Protein AF-0000000075745726 (afdb_homodimer)

Radius of gyration: 48.64 Å; Cα contacts (8 Å, |Δi|>4): 484; chains: 2; bounding box: 73×167×209 Å

Nearest PDB structures (foldseek):
  4r40-assembly1_A  TM=6.835E-01  e=3.596E-04  Yersinia pestis CO92
  5tse-assembly3_C  TM=5.257E-01  e=6.285E-04  Acinetobacter baumannii
  4rh8-assembly3_C  TM=4.662E-01  e=6.688E-04  Escherichia coli K-12
  7nst-assembly1_E  TM=5.252E-01  e=2.313E-03  Escherichia coli K-12
  7q6m-assembly1_D  TM=5.575E-01  e=8.920E-01  Yersinia pseudotuberculosis

Sequence (326 aa):
MRFVLFSSILCLLLALPASLLAQSNATQAQQPPKPKNATRVAPREKPGFPIQVVHEDTDHLGIELAYNMRDAFNRSSLFNLTDGRSKKIKLIVKTREEFADRPYMSSVYTLIWTFSYGEDVLANYLETETGFVDSLSVDSLAKILVAKSHDVASEYAYLFEEDMRFVLFSSILCLLLALPASLLAQSNATQAQQPPKPKNATRVAPREKPGFPIQVVHEDTDHLGIELAYNMRDAFNRSSLFNLTDGRSKKIKLIVKTREEFADRPYMSSVYTLIWTFSYGEDVLANYLETETGFVDSLSVDSLAKILVAKSHDVASEYAYLFEED

Organism: Desulfohalobium retbaense (strain ATCC 49708 / DSM 5692 / JCM 16813 / HR100) (NCBI:txid485915)

pLDDT: mean 79.64, std 24.86, range [33.28, 98.88]

Solvent-accessible surface area (backbone atoms only — not comparable to full-atom values): 19500 Å² total; per-residue (Å²): 137,84,80,77,78,77,78,77,76,77,76,76,76,78,77,75,77,80,78,78,79,75,77,76,76,75,71,77,74,71,73,70,75,73,75,71,78,72,70,72,68,63,77,74,78,60,62,46,51,41,32,29,81,45,69,83,58,84,38,67,60,44,48,49,32,55,50,45,30,52,53,50,38,62,70,34,71,64,31,25,68,43,87,71,58,57,67,28,36,40,36,39,43,45,42,39,62,67,35,87,89,46,74,75,56,34,22,35,37,36,40,35,42,23,42,25,75,28,86,89,44,78,25,28,48,72,49,73,51,72,52,74,43,32,81,88,42,33,65,62,48,22,51,52,50,53,56,51,47,50,55,53,48,60,76,49,46,68,62,77,69,58,130,138,84,83,77,79,77,80,80,78,78,77,79,77,78,79,74,80,79,77,78,79,76,77,76,77,74,71,77,71,72,73,70,78,71,75,72,75,72,71,71,68,66,78,73,76,61,62,46,52,40,33,30,82,46,70,83,57,81,38,66,59,44,48,49,31,52,51,45,31,52,52,50,38,62,70,33,70,66,30,24,69,44,87,69,59,58,66,29,38,41,35,39,44,45,42,39,62,67,35,87,88,48,72,75,54,35,21,36,37,37,40,35,42,22,43,27,74,26,85,91,44,77,26,28,49,73,50,74,49,74,51,74,42,33,81,88,41,32,65,62,47,21,51,52,52,52,56,51,48,50,55,53,47,61,76,50,47,66,63,76,68,59,130

Structure (mmCIF, N/CA/C/O backbone):
data_AF-0000000075745726-model_v1
#
loop_
_entity.id
_entity.type
_entity.pdbx_description
1 polymer Lipoprotein
#
loop_
_atom_site.group_PDB
_atom_site.id
_atom_site.type_symbol
_atom_site.label_atom_id
_atom_site.label_alt_id
_atom_site.label_comp_id
_atom_site.label_asym_id
_atom_site.label_entity_id
_atom_site.label_seq_id
_atom_site.pdbx_PDB_ins_code
_atom_site.Cartn_x
_atom_s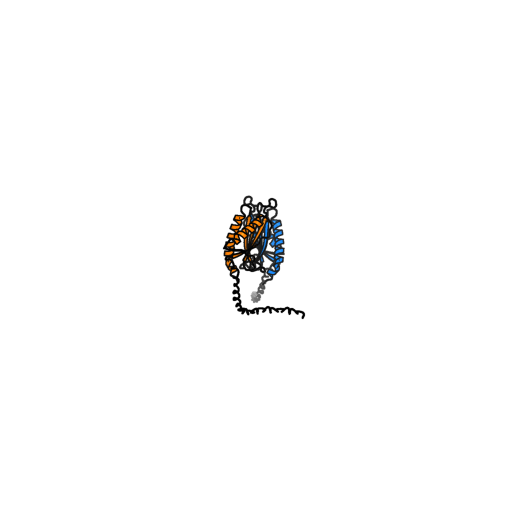ite.Cartn_y
_atom_site.Cartn_z
_atom_site.occupancy
_atom_site.B_iso_or_equiv
_atom_site.auth_seq_id
_atom_site.auth_comp_id
_atom_site.auth_asym_id
_atom_site.auth_atom_id
_atom_site.pdbx_PDB_model_num
ATOM 1 N N . MET A 1 1 ? -47.938 -99.125 -91.875 1 33.28 1 MET A N 1
ATOM 2 C CA . MET A 1 1 ? -47.969 -99 -90.438 1 33.28 1 MET A CA 1
ATOM 3 C C . MET A 1 1 ? -47.094 -97.875 -89.938 1 33.28 1 MET A C 1
ATOM 5 O O . MET A 1 1 ? -45.875 -98 -89.875 1 33.28 1 MET A O 1
ATOM 9 N N . ARG A 1 2 ? -47.375 -96.625 -90.5 1 42.12 2 ARG A N 1
ATOM 10 C CA . ARG A 1 2 ? -46.625 -95.375 -90.5 1 42.12 2 ARG A CA 1
ATOM 11 C C . ARG A 1 2 ? -46.5 -94.812 -89.062 1 42.12 2 ARG A C 1
ATOM 13 O O . ARG A 1 2 ? -47.5 -94.562 -88.375 1 42.12 2 ARG A O 1
ATOM 20 N N . PHE A 1 3 ? -45.375 -95.062 -88.375 1 43.09 3 PHE A N 1
ATOM 21 C CA . PHE A 1 3 ? -44.875 -94.812 -87.062 1 43.09 3 PHE A CA 1
ATOM 22 C C . PHE A 1 3 ? -44.812 -93.312 -86.75 1 43.09 3 PHE A C 1
ATOM 24 O O . PHE A 1 3 ? -44.062 -92.562 -87.312 1 43.09 3 PHE A O 1
ATOM 31 N N . VAL A 1 4 ? -45.969 -92.688 -86.375 1 41.47 4 VAL A N 1
ATOM 32 C CA . VAL A 1 4 ? -46.281 -91.312 -86.062 1 41.47 4 VAL A CA 1
ATOM 33 C C . VAL A 1 4 ? -45.438 -90.812 -84.875 1 41.47 4 VAL A C 1
ATOM 35 O O . VAL A 1 4 ? -45.469 -91.438 -83.812 1 41.47 4 VAL A O 1
ATOM 38 N N . LEU A 1 5 ? -44.25 -90.312 -85.188 1 38.41 5 LEU A N 1
ATOM 39 C CA . LEU A 1 5 ? -43.188 -89.75 -84.375 1 38.41 5 LEU A CA 1
ATOM 40 C C . LEU A 1 5 ? -43.719 -88.625 -83.5 1 38.41 5 LEU A C 1
ATOM 42 O O . LEU A 1 5 ? -44.188 -87.625 -84 1 38.41 5 LEU A O 1
ATOM 46 N N . PHE A 1 6 ? -44.469 -89 -82.375 1 41.12 6 PHE A N 1
ATOM 47 C CA . PHE A 1 6 ? -45.156 -88.125 -81.438 1 41.12 6 PHE A CA 1
ATOM 48 C C . PHE A 1 6 ? -44.188 -87.188 -80.75 1 41.12 6 PHE A C 1
ATOM 50 O O . PHE A 1 6 ? -43.25 -87.625 -80.062 1 41.12 6 PHE A O 1
ATOM 57 N N . SER A 1 7 ? -43.781 -86.125 -81.438 1 39.16 7 SER A N 1
ATOM 58 C CA . SER A 1 7 ? -42.844 -85.062 -81 1 39.16 7 SER A CA 1
ATOM 59 C C . SER A 1 7 ? -43.281 -84.438 -79.688 1 39.16 7 SER A C 1
ATOM 61 O O . SER A 1 7 ? -44.406 -83.875 -79.625 1 39.16 7 SER A O 1
ATOM 63 N N . SER A 1 8 ? -43.062 -85.062 -78.5 1 39.03 8 SER A N 1
ATOM 64 C CA . SER A 1 8 ? -43.406 -84.688 -77.125 1 39.03 8 SER A CA 1
ATOM 65 C C . SER A 1 8 ? -42.875 -83.312 -76.812 1 39.03 8 SER A C 1
ATOM 67 O O . SER A 1 8 ? -41.656 -83.062 -76.75 1 39.03 8 SER A O 1
ATOM 69 N N . ILE A 1 9 ? -43.5 -82.25 -77.25 1 39.31 9 ILE A N 1
ATOM 70 C CA . ILE A 1 9 ? -43.156 -80.875 -77.062 1 39.31 9 ILE A CA 1
ATOM 71 C C . ILE A 1 9 ? -43.188 -80.562 -75.562 1 39.31 9 ILE A C 1
ATOM 73 O O . ILE A 1 9 ? -44.219 -80.625 -74.938 1 39.31 9 ILE A O 1
ATOM 77 N N . LEU A 1 10 ? -42.156 -81 -74.812 1 36.72 10 LEU A N 1
ATOM 78 C CA . LEU A 1 10 ? -42 -80.812 -73.375 1 36.72 10 LEU A CA 1
ATOM 79 C C . LEU A 1 10 ? -42.031 -79.312 -72.938 1 36.72 10 LEU A C 1
ATOM 81 O O . LEU A 1 10 ? -41.188 -78.562 -73.375 1 36.72 10 LEU A O 1
ATOM 85 N N . CYS A 1 11 ? -43.219 -78.75 -72.875 1 35.41 11 CYS A N 1
ATOM 86 C CA . CYS A 1 11 ? -43.562 -77.375 -72.5 1 35.41 11 CYS A CA 1
ATOM 87 C C . CYS A 1 11 ? -42.969 -77 -71.188 1 35.41 11 CYS A C 1
ATOM 89 O O . CYS A 1 11 ? -43.344 -77.5 -70.125 1 35.41 11 CYS A O 1
ATOM 91 N N . LEU A 1 12 ? -41.594 -76.812 -71.125 1 34.84 12 LEU A N 1
ATOM 92 C CA . LEU A 1 12 ? -40.844 -76.375 -69.938 1 34.84 12 LEU A CA 1
ATOM 93 C C . LEU A 1 12 ? -41.406 -75.125 -69.312 1 34.84 12 LEU A C 1
ATOM 95 O O . LEU A 1 12 ? -41.375 -74.062 -69.938 1 34.84 12 LEU A O 1
ATOM 99 N N . LEU A 1 13 ? -42.531 -75.25 -68.625 1 33.56 13 LEU A N 1
ATOM 100 C CA . LEU A 1 13 ? -43.281 -74.25 -67.875 1 33.56 13 LEU A CA 1
ATOM 101 C C . LEU A 1 13 ? -42.375 -73.5 -66.938 1 33.56 13 LEU A C 1
ATOM 103 O O . LEU A 1 13 ? -41.812 -74.125 -66 1 33.56 13 LEU A O 1
ATOM 107 N N . LEU A 1 14 ? -41.625 -72.438 -67.375 1 36.88 14 LEU A N 1
ATOM 108 C CA . LEU A 1 14 ? -40.75 -71.5 -66.75 1 36.88 14 LEU A CA 1
ATOM 109 C C . LEU A 1 14 ? -41.438 -70.812 -65.562 1 36.88 14 LEU A C 1
ATOM 111 O O . LEU A 1 14 ? -42.406 -70.062 -65.75 1 36.88 14 LEU A O 1
ATOM 115 N N . ALA A 1 15 ? -41.656 -71.562 -64.438 1 36.06 15 ALA A N 1
ATOM 116 C CA . ALA A 1 15 ? -42.281 -71.125 -63.219 1 36.06 15 ALA A CA 1
ATOM 117 C C . ALA A 1 15 ? -41.656 -69.812 -62.75 1 36.06 15 ALA A C 1
ATOM 119 O O . ALA A 1 15 ? -40.438 -69.75 -62.562 1 36.06 15 ALA A O 1
ATOM 120 N N . LEU A 1 16 ? -42.219 -68.625 -63.094 1 39.22 16 LEU A N 1
ATOM 121 C CA . LEU A 1 16 ? -41.875 -67.25 -62.719 1 39.22 16 LEU A CA 1
ATOM 122 C C . LEU A 1 16 ? -41.875 -67.062 -61.219 1 39.22 16 LEU A C 1
ATOM 124 O O . LEU A 1 16 ? -42.875 -67.375 -60.562 1 39.22 16 LEU A O 1
ATOM 128 N N . PRO A 1 17 ? -40.688 -67.25 -60.531 1 41.06 17 PRO A N 1
ATOM 129 C CA . PRO A 1 17 ? -40.625 -67.125 -59.062 1 41.06 17 PRO A CA 1
ATOM 130 C C . PRO A 1 17 ? -41.281 -65.875 -58.562 1 41.06 17 PRO A C 1
ATOM 132 O O . PRO A 1 17 ? -41.219 -64.812 -59.219 1 41.06 17 PRO A O 1
ATOM 135 N N . ALA A 1 18 ? -42.406 -65.938 -57.875 1 38.34 18 ALA A N 1
ATOM 136 C CA . ALA A 1 18 ? -43.156 -64.938 -57.156 1 38.34 18 ALA A CA 1
ATOM 137 C C . ALA A 1 18 ? -42.25 -64.062 -56.25 1 38.34 18 ALA A C 1
ATOM 139 O O . ALA A 1 18 ? -41.469 -64.625 -55.469 1 38.34 18 ALA A O 1
ATOM 140 N N . SER A 1 19 ? -41.812 -62.875 -56.719 1 41.44 19 SER A N 1
ATOM 141 C CA . SER A 1 19 ? -41.031 -61.844 -56.031 1 41.44 19 SER A CA 1
ATOM 142 C C . SER A 1 19 ? -41.656 -61.5 -54.688 1 41.44 19 SER A C 1
ATOM 144 O O . SER A 1 19 ? -42.812 -61.062 -54.625 1 41.44 19 SER A O 1
ATOM 146 N N . LEU A 1 20 ? -41.406 -62.281 -53.594 1 37.75 20 LEU A N 1
ATOM 147 C CA . LEU A 1 20 ? -41.812 -61.969 -52.25 1 37.75 20 LEU A CA 1
ATOM 148 C C . LEU A 1 20 ? -41.469 -60.531 -51.875 1 37.75 20 LEU A C 1
ATOM 150 O O . LEU A 1 20 ? -40.312 -60.125 -51.969 1 37.75 20 LEU A O 1
ATOM 154 N N . LEU A 1 21 ? -42.375 -59.562 -52.188 1 38.44 21 LEU A N 1
ATOM 155 C CA . LEU A 1 21 ? -42.344 -58.156 -51.719 1 38.44 21 LEU A CA 1
ATOM 156 C C . LEU A 1 21 ? -42.125 -58.094 -50.219 1 38.44 21 LEU A C 1
ATOM 158 O O . LEU A 1 21 ? -42.969 -58.562 -49.469 1 38.44 21 LEU A O 1
ATOM 162 N N . ALA A 1 22 ? -40.875 -58.344 -49.688 1 35.88 22 ALA A N 1
ATOM 163 C CA . ALA A 1 22 ? -40.5 -58.156 -48.312 1 35.88 22 ALA A CA 1
ATOM 164 C C . ALA A 1 22 ? -40.906 -56.75 -47.812 1 35.88 22 ALA A C 1
ATOM 166 O O . ALA A 1 22 ? -40.5 -55.75 -48.406 1 35.88 22 ALA A O 1
ATOM 167 N N . GLN A 1 23 ? -42.094 -56.594 -47.25 1 37.75 23 GLN A N 1
ATOM 168 C CA . GLN A 1 23 ? -42.5 -55.375 -46.562 1 37.75 23 GLN A CA 1
ATOM 169 C C . GLN A 1 23 ? -41.5 -55 -45.469 1 37.75 23 GLN A C 1
ATOM 171 O O 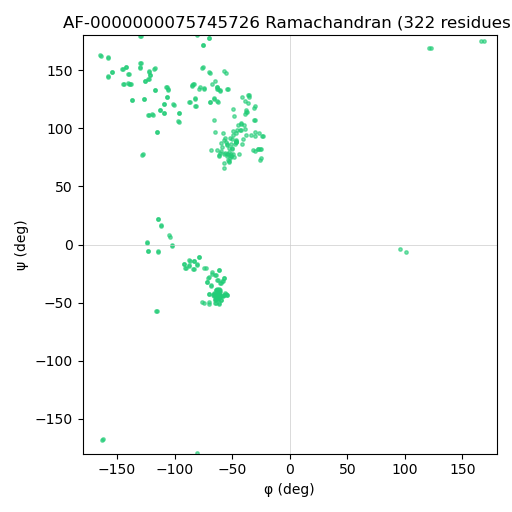. GLN A 1 23 ? -41.25 -55.75 -44.562 1 37.75 23 GLN A O 1
ATOM 176 N N . SER A 1 24 ? -40.406 -54.25 -45.781 1 38.28 24 SER A N 1
ATOM 177 C CA . SER A 1 24 ? -39.438 -53.688 -44.844 1 38.28 24 SER A CA 1
ATOM 178 C C . SER A 1 24 ? -40.156 -52.906 -43.719 1 38.28 24 SER A C 1
ATOM 180 O O . SER A 1 24 ? -40.844 -51.938 -44 1 38.28 24 SER A O 1
ATOM 182 N N . ASN A 1 25 ? -40.75 -53.656 -42.75 1 37.91 25 ASN A N 1
ATOM 183 C CA . ASN A 1 25 ? -41.188 -52.938 -41.562 1 37.91 25 ASN A CA 1
ATOM 184 C C . ASN A 1 25 ? -40.125 -52 -41.031 1 37.91 25 ASN A C 1
ATOM 186 O O . ASN A 1 25 ? -39.031 -52.438 -40.656 1 37.91 25 ASN A O 1
ATOM 190 N N . ALA A 1 26 ? -40.094 -50.719 -41.531 1 38.38 26 ALA A N 1
ATOM 191 C CA . ALA A 1 26 ? -39.25 -49.656 -41.031 1 38.38 26 ALA A CA 1
ATOM 192 C C . ALA A 1 26 ? -39.406 -49.531 -39.5 1 38.38 26 ALA A C 1
ATOM 194 O O . ALA A 1 26 ? -40.5 -49.219 -39 1 38.38 26 ALA A O 1
ATOM 195 N N . THR A 1 27 ? -38.75 -50.438 -38.75 1 40.41 27 THR A N 1
ATOM 196 C CA . THR A 1 27 ? -38.688 -50.219 -37.312 1 40.41 27 THR A CA 1
ATOM 197 C C . THR A 1 27 ? -38.312 -48.75 -37 1 40.41 27 THR A C 1
ATOM 199 O O . THR A 1 27 ? -37.281 -48.281 -37.5 1 40.41 27 THR A O 1
ATOM 202 N N . GLN A 1 28 ? -39.312 -47.906 -36.688 1 37.81 28 GLN A N 1
ATOM 203 C CA . GLN A 1 28 ? -39.094 -46.531 -36.219 1 37.81 28 GLN A CA 1
ATOM 204 C C . GLN A 1 28 ? -37.938 -46.5 -35.219 1 37.81 28 GLN A C 1
ATOM 206 O O . GLN A 1 28 ? -37.969 -47.125 -34.156 1 37.81 28 GLN A O 1
ATOM 211 N N . ALA A 1 29 ? -36.688 -46.375 -35.719 1 39.69 29 ALA A N 1
ATOM 212 C CA . ALA A 1 29 ? -35.5 -46.156 -34.875 1 39.69 29 ALA A CA 1
ATOM 213 C C . ALA A 1 29 ? -35.844 -45.156 -33.75 1 39.69 29 ALA A C 1
ATOM 215 O O . ALA A 1 29 ? -36.281 -44.031 -34.031 1 39.69 29 ALA A O 1
ATOM 216 N N . GLN A 1 30 ? -36.312 -45.625 -32.562 1 40.47 30 GLN A N 1
ATOM 217 C CA . GLN A 1 30 ? -36.438 -44.75 -31.406 1 40.47 30 GLN A CA 1
ATOM 218 C C . GLN A 1 30 ? -35.219 -43.844 -31.281 1 40.47 30 GLN A C 1
ATOM 220 O O . GLN A 1 30 ? -34.094 -44.312 -31.344 1 40.47 30 GLN A O 1
ATOM 225 N N . GLN A 1 31 ? -35.375 -42.531 -31.656 1 44.56 31 GLN A N 1
ATOM 226 C CA . GLN A 1 31 ? -34.312 -41.531 -31.453 1 44.56 31 GLN A CA 1
ATOM 227 C C . GLN A 1 31 ? -33.625 -41.75 -30.109 1 44.56 31 GLN A C 1
ATOM 229 O O . GLN A 1 31 ? -34.281 -41.938 -29.078 1 44.56 31 GLN A O 1
ATOM 234 N N . PRO A 1 32 ? -32.375 -42.375 -30.109 1 44.62 32 PRO A N 1
ATOM 235 C CA . PRO A 1 32 ? -31.734 -42.469 -28.797 1 44.62 32 PRO A CA 1
ATOM 236 C C . PRO A 1 32 ? -31.984 -41.25 -27.922 1 44.62 32 PRO A C 1
ATOM 238 O O . PRO A 1 32 ? -32.188 -40.125 -28.453 1 44.62 32 PRO A O 1
ATOM 241 N N . PRO A 1 33 ? -32.562 -41.375 -26.719 1 45.66 33 PRO A N 1
ATOM 242 C CA . PRO A 1 33 ? -32.75 -40.188 -25.891 1 45.66 33 PRO A CA 1
ATOM 243 C C . PRO A 1 33 ? -31.578 -39.219 -25.953 1 45.66 33 PRO A C 1
ATOM 245 O O . PRO A 1 33 ? -30.438 -39.656 -26.188 1 45.66 33 PRO A O 1
ATOM 248 N N . LYS A 1 34 ? -31.812 -37.969 -26.328 1 44.41 34 LYS A N 1
ATOM 249 C CA . LYS A 1 34 ? -30.812 -36.906 -26.281 1 44.41 34 LYS A CA 1
ATOM 250 C C . LYS A 1 34 ? -29.922 -37.031 -25.047 1 44.41 34 LYS A C 1
ATOM 252 O O . LYS A 1 34 ? -30.422 -37.312 -23.953 1 44.41 34 LYS A O 1
ATOM 257 N N . PRO A 1 35 ? -28.641 -37.312 -25.219 1 42.34 35 PRO A N 1
ATOM 258 C CA . PRO A 1 35 ? -27.844 -37.344 -24 1 42.34 35 PRO A CA 1
ATOM 259 C C . PRO A 1 35 ? -28.266 -36.281 -22.984 1 42.34 35 PRO A C 1
ATOM 261 O O . PRO A 1 35 ? -28.609 -35.156 -23.391 1 42.34 35 PRO A O 1
ATOM 264 N N . LYS A 1 36 ? -28.781 -36.625 -21.859 1 40.69 36 LYS A N 1
ATOM 265 C CA . LYS A 1 36 ? -28.984 -35.688 -20.766 1 40.69 36 LYS A CA 1
ATOM 266 C C . LYS A 1 36 ? -27.906 -34.594 -20.781 1 40.69 36 LYS A C 1
ATOM 268 O O . LYS A 1 36 ? -26.75 -34.875 -21.078 1 40.69 36 LYS A O 1
ATOM 273 N N . ASN A 1 37 ? -28.297 -33.344 -20.969 1 41.44 37 ASN A N 1
ATOM 274 C CA . ASN A 1 37 ? -27.438 -32.188 -20.797 1 41.44 37 ASN A CA 1
ATOM 275 C C . ASN A 1 37 ? -26.391 -32.406 -19.703 1 41.44 37 ASN A C 1
ATOM 277 O O . ASN A 1 37 ? -26.75 -32.656 -18.547 1 41.44 37 ASN A O 1
ATOM 281 N N . ALA A 1 38 ? -25.266 -33.094 -20 1 39.81 38 ALA A N 1
ATOM 282 C CA . ALA A 1 38 ? -24.156 -33.031 -19.047 1 39.81 38 ALA A CA 1
ATOM 283 C C . ALA A 1 38 ? -24.203 -31.766 -18.203 1 39.81 38 ALA A C 1
ATOM 285 O O . ALA A 1 38 ? -24.156 -30.656 -18.734 1 39.81 38 ALA A O 1
ATOM 286 N N . THR A 1 39 ? -24.984 -31.672 -17.109 1 40.97 39 THR A N 1
ATOM 287 C CA . THR A 1 39 ? -24.859 -30.578 -16.156 1 40.97 39 THR A CA 1
ATOM 288 C C . THR A 1 39 ? -23.438 -30.031 -16.141 1 40.97 39 THR A C 1
ATOM 290 O O . THR A 1 39 ? -22.5 -30.766 -15.844 1 40.97 39 THR A O 1
ATOM 293 N N . ARG A 1 40 ? -23.094 -29.172 -17.047 1 41.44 40 ARG A N 1
ATOM 294 C CA . ARG A 1 40 ? -21.828 -28.469 -16.906 1 41.44 40 ARG A CA 1
ATOM 295 C C . ARG A 1 40 ? -21.406 -28.375 -15.438 1 41.44 40 ARG A C 1
ATOM 297 O O . ARG A 1 40 ? -22.078 -27.703 -14.648 1 41.44 40 ARG A O 1
ATOM 304 N N . VAL A 1 41 ? -20.969 -29.516 -14.828 1 41.56 41 VAL A N 1
ATOM 305 C CA . VAL A 1 41 ? -20.328 -29.328 -13.523 1 41.56 41 VAL A CA 1
ATOM 306 C C . VAL A 1 41 ? -19.719 -27.922 -13.445 1 41.56 41 VAL A C 1
ATOM 308 O O . VAL A 1 41 ? -18.938 -27.531 -14.32 1 41.56 41 VAL A O 1
ATOM 311 N N . ALA A 1 42 ? -20.391 -27 -12.906 1 44.44 42 ALA A N 1
ATOM 312 C CA . ALA A 1 42 ? -19.781 -25.703 -12.633 1 44.44 42 ALA A CA 1
ATOM 313 C C . ALA A 1 42 ? -18.297 -25.859 -12.336 1 44.44 42 ALA A C 1
ATOM 315 O O . ALA A 1 42 ? -17.875 -26.875 -11.766 1 44.44 42 ALA A O 1
ATOM 316 N N . PRO A 1 43 ? -17.438 -25.484 -13.203 1 44.38 43 PRO A N 1
ATOM 317 C CA . PRO A 1 43 ? -16.016 -25.609 -12.852 1 44.38 43 PRO A CA 1
ATOM 318 C C . PRO A 1 43 ? -15.781 -25.609 -11.344 1 44.38 43 PRO A C 1
ATOM 320 O O . PRO A 1 43 ? -16.328 -24.766 -10.625 1 44.38 43 PRO A O 1
ATOM 323 N N . ARG A 1 44 ? -15.719 -26.672 -10.672 1 46.47 44 ARG A N 1
ATOM 324 C CA . ARG A 1 44 ? -15.398 -26.812 -9.258 1 46.47 44 ARG A CA 1
ATOM 325 C C . ARG A 1 44 ? -14.445 -25.719 -8.797 1 46.47 44 ARG A C 1
ATOM 327 O O . ARG A 1 44 ? -13.383 -25.531 -9.391 1 46.47 44 ARG A O 1
ATOM 334 N N . GLU A 1 45 ? -14.945 -24.625 -8.266 1 58.31 45 GLU A N 1
ATOM 335 C CA . GLU A 1 45 ? -14.078 -23.609 -7.684 1 58.31 45 GLU A CA 1
ATOM 336 C C . GLU A 1 45 ? -12.961 -24.234 -6.855 1 58.31 45 GLU A C 1
ATOM 338 O O . GLU A 1 45 ? -13.211 -25.141 -6.055 1 58.31 45 GLU A O 1
ATOM 343 N N . LYS A 1 46 ? -11.75 -24.406 -7.32 1 67.25 46 LYS A N 1
ATOM 344 C CA . LYS A 1 46 ? -10.57 -24.906 -6.621 1 67.25 46 LYS A CA 1
ATOM 345 C C . LYS A 1 46 ? -10.547 -24.422 -5.172 1 67.25 46 LYS A C 1
ATOM 347 O O . LYS A 1 46 ? -10.859 -23.266 -4.895 1 67.25 46 LYS A O 1
ATOM 352 N N . PRO A 1 47 ? -10.367 -25.391 -4.363 1 83.25 47 PRO A N 1
ATOM 353 C CA . PRO A 1 47 ? -10.227 -25.016 -2.953 1 83.25 47 PRO A CA 1
ATOM 354 C C . PRO A 1 47 ? -9.109 -24 -2.723 1 83.25 47 PRO A C 1
ATOM 356 O O . PRO A 1 47 ? -8.234 -23.828 -3.578 1 83.25 47 PRO A O 1
ATOM 359 N N . GLY A 1 48 ? -9.273 -23.156 -1.772 1 94.62 48 GLY A N 1
ATOM 360 C CA . GLY A 1 48 ? -8.281 -22.172 -1.374 1 94.62 48 GLY A CA 1
ATOM 361 C C . GLY A 1 48 ? -8.797 -20.734 -1.439 1 94.62 48 GLY A C 1
ATOM 362 O O . GLY A 1 48 ? -9.867 -20.484 -2 1 94.62 48 GLY A O 1
ATOM 363 N N . PHE A 1 49 ? -8.039 -19.859 -0.897 1 97.56 49 PHE A N 1
ATOM 364 C CA . PHE A 1 49 ? -8.414 -18.453 -0.937 1 97.56 49 PHE A CA 1
ATOM 365 C C . PHE A 1 49 ? -8.312 -17.906 -2.355 1 97.56 49 PHE A C 1
ATOM 367 O O . PHE A 1 49 ? -7.277 -18.031 -3.008 1 97.56 49 PHE A O 1
ATOM 374 N N . PRO A 1 50 ? -9.406 -17.359 -2.914 1 97.69 50 PRO A N 1
ATOM 375 C CA . PRO A 1 50 ? -9.273 -16.688 -4.207 1 97.69 50 PRO A CA 1
ATOM 376 C C . PRO A 1 50 ? -8.312 -15.5 -4.16 1 97.69 50 PRO A C 1
ATOM 378 O O . PRO A 1 50 ? -8.398 -14.672 -3.246 1 97.69 50 PRO A O 1
ATOM 381 N N . ILE A 1 51 ? -7.391 -15.43 -5.164 1 98.44 51 ILE A N 1
ATOM 382 C CA . ILE A 1 51 ? -6.41 -14.352 -5.16 1 98.44 51 ILE A CA 1
ATOM 383 C C . ILE A 1 51 ? -6.117 -13.906 -6.59 1 98.44 51 ILE A C 1
ATOM 385 O O . ILE A 1 51 ? -6.094 -14.734 -7.508 1 98.44 51 ILE A O 1
ATOM 389 N N . GLN A 1 52 ? -6.012 -12.617 -6.785 1 98.19 52 GLN A N 1
ATOM 390 C CA . GLN A 1 52 ? -5.574 -11.992 -8.031 1 98.19 52 GLN A CA 1
ATOM 391 C C . GLN A 1 52 ? -4.281 -11.211 -7.828 1 98.19 52 GLN A C 1
ATOM 393 O O . GLN A 1 52 ? -4.133 -10.484 -6.84 1 98.19 52 GLN A O 1
ATOM 398 N N . VAL A 1 53 ? -3.328 -11.383 -8.688 1 98.69 53 VAL A N 1
ATOM 399 C CA . VAL A 1 53 ? -2.09 -10.617 -8.672 1 98.69 53 VAL A CA 1
ATOM 400 C C . VAL A 1 53 ? -2.146 -9.516 -9.727 1 98.69 53 VAL A C 1
ATOM 402 O O . VAL A 1 53 ? -2.354 -9.797 -10.914 1 98.69 53 VAL A O 1
ATOM 405 N N . VAL A 1 54 ? -2.035 -8.289 -9.32 1 97.94 54 VAL A N 1
ATOM 406 C CA . VAL A 1 54 ? -2.074 -7.148 -10.227 1 97.94 54 VAL A CA 1
ATOM 407 C C . VAL A 1 54 ? -0.706 -6.473 -10.258 1 97.94 54 VAL A C 1
ATOM 409 O O . VAL A 1 54 ? -0.221 -5.984 -9.234 1 97.94 54 VAL A O 1
ATOM 412 N N . HIS A 1 55 ? -0.046 -6.461 -11.344 1 98.19 55 HIS A N 1
ATOM 413 C CA . HIS A 1 55 ? 1.242 -5.816 -11.57 1 98.19 55 HIS A CA 1
ATOM 414 C C . HIS A 1 55 ? 1.267 -5.086 -12.906 1 98.19 55 HIS A C 1
ATOM 416 O O . HIS A 1 55 ? 1.031 -5.691 -13.953 1 98.19 55 HIS A O 1
ATOM 422 N N . GLU A 1 56 ? 1.591 -3.764 -12.875 1 96.12 56 GLU A N 1
ATOM 423 C CA . GLU A 1 56 ? 1.515 -2.979 -14.102 1 96.12 56 GLU A CA 1
ATOM 424 C C . GLU A 1 56 ? 2.857 -2.328 -14.422 1 96.12 56 GLU A C 1
ATOM 426 O O . GLU A 1 56 ? 3.025 -1.742 -15.492 1 96.12 56 GLU A O 1
ATOM 431 N N . ASP A 1 57 ? 3.857 -2.424 -13.555 1 95.94 57 ASP A N 1
ATOM 432 C CA . ASP A 1 57 ? 5.152 -1.782 -13.766 1 95.94 57 ASP A CA 1
ATOM 433 C C . ASP A 1 57 ? 5.98 -2.531 -14.805 1 95.94 57 ASP A C 1
ATOM 435 O O . ASP A 1 57 ? 5.594 -3.617 -15.25 1 95.94 57 ASP A O 1
ATOM 439 N N . THR A 1 58 ? 7.188 -1.886 -15.219 1 93.56 58 THR A N 1
ATOM 440 C CA . THR A 1 58 ? 7.82 -2.414 -16.422 1 93.56 58 THR A CA 1
ATOM 441 C C . THR A 1 58 ? 9.266 -2.818 -16.141 1 93.56 58 THR A C 1
ATOM 443 O O . THR A 1 58 ? 9.992 -3.215 -17.062 1 93.56 58 THR A O 1
ATOM 446 N N . ASP A 1 59 ? 9.734 -2.701 -14.945 1 93.94 59 ASP A N 1
ATOM 447 C CA . ASP A 1 59 ? 11.109 -3.117 -14.672 1 93.94 59 ASP A CA 1
ATOM 448 C C . ASP A 1 59 ? 11.25 -4.637 -14.742 1 93.94 59 ASP A C 1
ATOM 450 O O . ASP A 1 59 ? 10.328 -5.367 -14.359 1 93.94 59 ASP A O 1
ATOM 454 N N . HIS A 1 60 ? 12.352 -5.102 -15.133 1 94.56 60 HIS A N 1
ATOM 455 C CA . HIS A 1 60 ? 12.555 -6.504 -15.477 1 94.56 60 HIS A CA 1
ATOM 456 C C . HIS A 1 60 ? 12.383 -7.398 -14.25 1 94.56 60 HIS A C 1
ATOM 458 O O . HIS A 1 60 ? 11.68 -8.406 -14.305 1 94.56 60 HIS A O 1
ATOM 464 N N . LEU A 1 61 ? 12.992 -7.023 -13.172 1 96.44 61 LEU A N 1
ATOM 465 C CA . LEU A 1 61 ? 12.93 -7.863 -11.977 1 96.44 61 LEU A CA 1
ATOM 466 C C . LEU A 1 61 ? 11.516 -7.879 -11.398 1 96.44 61 LEU A C 1
ATOM 468 O O . LEU A 1 61 ? 11.078 -8.891 -10.852 1 96.44 61 LEU A O 1
ATOM 472 N N . GLY A 1 62 ? 10.859 -6.742 -11.5 1 97.31 62 GLY A N 1
ATOM 473 C CA . GLY A 1 62 ? 9.469 -6.691 -11.07 1 97.31 62 GLY A CA 1
ATOM 474 C C . GLY A 1 62 ? 8.562 -7.609 -11.875 1 97.31 62 GLY A C 1
ATOM 475 O O . GLY A 1 62 ? 7.719 -8.305 -11.312 1 97.31 62 GLY A O 1
ATOM 476 N N . ILE A 1 63 ? 8.766 -7.609 -13.156 1 97.62 63 ILE A N 1
ATOM 477 C CA . ILE A 1 63 ? 8.008 -8.492 -14.031 1 97.62 63 ILE A CA 1
ATOM 478 C C . ILE A 1 63 ? 8.273 -9.945 -13.664 1 97.62 63 ILE A C 1
ATOM 480 O O . ILE A 1 63 ? 7.348 -10.75 -13.555 1 97.62 63 ILE A O 1
ATOM 484 N N . GLU A 1 64 ? 9.508 -10.242 -13.484 1 97.94 64 GLU A N 1
ATOM 485 C CA . GLU A 1 64 ? 9.891 -11.602 -13.109 1 97.94 64 GLU A CA 1
ATOM 486 C C . GLU A 1 64 ? 9.289 -12 -11.766 1 97.94 64 GLU A C 1
ATOM 488 O O . GLU A 1 64 ? 8.797 -13.117 -11.602 1 97.94 64 GLU A O 1
ATOM 493 N N . LEU A 1 65 ? 9.336 -11.094 -10.797 1 98.44 65 LEU A N 1
ATOM 494 C CA . LEU A 1 65 ? 8.766 -11.359 -9.484 1 98.44 65 LEU A CA 1
ATOM 495 C C . LEU A 1 65 ? 7.273 -11.656 -9.594 1 98.44 65 LEU A C 1
ATOM 497 O O . LEU A 1 65 ? 6.793 -12.648 -9.039 1 98.44 65 LEU A O 1
ATOM 501 N N . ALA A 1 66 ? 6.535 -10.836 -10.32 1 98.56 66 ALA A N 1
ATOM 502 C CA . ALA A 1 66 ? 5.098 -11.031 -10.492 1 98.56 66 ALA A CA 1
ATOM 503 C C . ALA A 1 66 ? 4.805 -12.367 -11.172 1 98.56 66 ALA A C 1
ATOM 505 O O . ALA A 1 66 ? 3.881 -13.078 -10.773 1 98.56 66 ALA A O 1
ATOM 506 N N . TYR A 1 67 ? 5.586 -12.664 -12.156 1 98.44 67 TYR A N 1
ATOM 507 C CA . TYR A 1 67 ? 5.422 -13.922 -12.867 1 98.44 67 TYR A CA 1
ATOM 508 C C . TYR A 1 67 ? 5.633 -15.109 -11.938 1 98.44 67 TYR A C 1
ATOM 510 O O . TYR A 1 67 ? 4.816 -16.031 -11.898 1 98.44 67 TYR A O 1
ATOM 518 N N . ASN A 1 68 ? 6.734 -15.094 -11.227 1 98.62 68 ASN A N 1
ATOM 519 C CA . ASN A 1 68 ? 7.051 -16.172 -10.297 1 98.62 68 ASN A CA 1
ATOM 520 C C . ASN A 1 68 ? 5.988 -16.312 -9.211 1 98.62 68 ASN A C 1
ATOM 522 O O . ASN A 1 68 ? 5.668 -17.422 -8.789 1 98.62 68 ASN A O 1
ATOM 526 N N . MET A 1 69 ? 5.496 -15.211 -8.75 1 98.69 69 MET A N 1
ATOM 527 C CA . MET A 1 69 ? 4.43 -15.258 -7.754 1 98.69 69 MET A CA 1
ATOM 528 C C . MET A 1 69 ? 3.172 -15.898 -8.336 1 98.69 69 MET A C 1
ATOM 530 O O . MET A 1 69 ? 2.557 -16.75 -7.699 1 98.69 69 MET A O 1
ATOM 534 N N . ARG A 1 70 ? 2.777 -15.484 -9.523 1 98.5 70 ARG A N 1
ATOM 535 C CA . ARG A 1 70 ? 1.611 -16.094 -10.164 1 98.5 70 ARG A CA 1
ATOM 536 C C . ARG A 1 70 ? 1.788 -17.594 -10.305 1 98.5 70 ARG A C 1
ATOM 538 O O . ARG A 1 70 ? 0.868 -18.359 -10.023 1 98.5 70 ARG A O 1
ATOM 545 N N . ASP A 1 71 ? 2.953 -17.984 -10.711 1 98.31 71 ASP A N 1
ATOM 546 C CA . ASP A 1 71 ? 3.252 -19.406 -10.859 1 98.31 71 ASP A CA 1
ATOM 547 C C . ASP A 1 71 ? 3.148 -20.125 -9.516 1 98.31 71 ASP A C 1
ATOM 549 O O . ASP A 1 71 ? 2.545 -21.188 -9.43 1 98.31 71 ASP A O 1
ATOM 553 N N . ALA A 1 72 ? 3.748 -19.531 -8.531 1 98 72 ALA A N 1
ATOM 554 C CA . ALA A 1 72 ? 3.721 -20.125 -7.195 1 98 72 ALA A CA 1
ATOM 555 C C . ALA A 1 72 ? 2.293 -20.219 -6.664 1 98 72 ALA A C 1
ATOM 557 O O . ALA A 1 72 ? 1.911 -21.234 -6.066 1 98 72 ALA A O 1
ATOM 558 N N . PHE A 1 73 ? 1.483 -19.172 -6.871 1 98.12 73 PHE A N 1
ATOM 559 C CA . PHE A 1 73 ? 0.081 -19.203 -6.473 1 98.12 73 PHE A CA 1
ATOM 560 C C . PHE A 1 73 ? -0.67 -20.312 -7.207 1 98.12 73 PHE A C 1
ATOM 562 O O . PHE A 1 73 ? -1.507 -21 -6.617 1 98.12 73 PHE A O 1
ATOM 569 N N . ASN A 1 74 ? -0.424 -20.406 -8.461 1 96.31 74 ASN A N 1
ATOM 570 C CA . ASN A 1 74 ? -1.106 -21.391 -9.289 1 96.31 74 ASN A CA 1
ATOM 571 C C . ASN A 1 74 ? -0.8 -22.812 -8.836 1 96.31 74 ASN A C 1
ATOM 573 O O . ASN A 1 74 ? -1.643 -23.719 -8.961 1 96.31 74 ASN A O 1
ATOM 577 N N . ARG A 1 75 ? 0.298 -23 -8.328 1 95.75 75 ARG A N 1
ATOM 578 C CA . ARG A 1 75 ? 0.727 -24.328 -7.898 1 95.75 75 ARG A CA 1
ATOM 579 C C . ARG A 1 75 ? 0.278 -24.609 -6.469 1 95.75 75 ARG A C 1
ATOM 581 O O . ARG A 1 75 ? 0.32 -25.75 -6.012 1 95.75 75 ARG A O 1
ATOM 588 N N . SER A 1 76 ? -0.044 -23.594 -5.746 1 94.81 76 SER A N 1
ATOM 589 C CA . SER A 1 76 ? -0.414 -23.734 -4.34 1 94.81 76 SER A CA 1
ATOM 590 C C . SER A 1 76 ? -1.847 -24.234 -4.188 1 94.81 76 SER A C 1
ATOM 592 O O . SER A 1 76 ? -2.752 -23.75 -4.875 1 94.81 76 SER A O 1
ATOM 594 N N . SER A 1 77 ? -2.111 -25.172 -3.336 1 94.88 77 SER A N 1
ATOM 595 C CA . SER A 1 77 ? -3.465 -25.625 -3.033 1 94.88 77 SER A CA 1
ATOM 596 C C . SER A 1 77 ? -4.172 -24.672 -2.082 1 94.88 77 SER A C 1
ATOM 598 O O . SER A 1 77 ? -5.383 -24.766 -1.879 1 94.88 77 SER A O 1
ATOM 600 N N . LEU A 1 78 ? -3.398 -23.781 -1.542 1 96.25 78 LEU A N 1
ATOM 601 C CA . LEU A 1 78 ? -3.938 -22.859 -0.553 1 96.25 78 LEU A CA 1
ATOM 602 C C . LEU A 1 78 ? -4.629 -21.672 -1.231 1 96.25 78 LEU A C 1
ATOM 604 O O . LEU A 1 78 ? -5.352 -20.922 -0.582 1 96.25 78 LEU A O 1
ATOM 608 N N . PHE A 1 79 ? -4.34 -21.578 -2.482 1 97.69 79 PHE A N 1
ATOM 609 C CA . PHE A 1 79 ? -4.902 -20.438 -3.207 1 97.69 79 PHE A CA 1
ATOM 610 C C . PHE A 1 79 ? -5.578 -20.891 -4.492 1 97.69 79 PHE A C 1
ATOM 612 O O . PHE A 1 79 ? -5.258 -21.953 -5.023 1 97.69 79 PHE A O 1
ATOM 619 N N . ASN A 1 80 ? -6.562 -20.094 -4.887 1 96.62 80 ASN A N 1
ATOM 620 C CA . ASN A 1 80 ? -7.18 -20.156 -6.207 1 96.62 80 ASN A CA 1
ATOM 621 C C . ASN A 1 80 ? -6.922 -18.875 -7.004 1 96.62 80 ASN A C 1
ATOM 623 O O . ASN A 1 80 ? -7.57 -17.844 -6.773 1 96.62 80 ASN A O 1
ATOM 627 N N . LEU A 1 81 ? -5.883 -18.922 -7.867 1 96.94 81 LEU A N 1
ATOM 628 C CA . LEU A 1 81 ? -5.566 -17.781 -8.711 1 96.94 81 LEU A CA 1
ATOM 629 C C . LEU A 1 81 ? -6.719 -17.469 -9.664 1 96.94 81 LEU A C 1
ATOM 631 O O . LEU A 1 81 ? -7.16 -18.344 -10.414 1 96.94 81 LEU A O 1
ATOM 635 N N . THR A 1 82 ? -7.219 -16.234 -9.594 1 95.56 82 THR A N 1
ATOM 636 C CA . THR A 1 82 ? -8.422 -15.938 -10.359 1 95.56 82 THR A CA 1
ATOM 637 C C . THR A 1 82 ? -8.398 -14.5 -10.883 1 95.56 82 THR A C 1
ATOM 639 O O . THR A 1 82 ? -7.727 -13.641 -10.312 1 95.56 82 THR A O 1
ATOM 642 N N . ASP A 1 83 ? -9.023 -14.305 -11.969 1 92.31 83 ASP A N 1
ATOM 643 C CA . ASP A 1 83 ? -9.289 -12.969 -12.484 1 92.31 83 ASP A CA 1
ATOM 644 C C . ASP A 1 83 ? -10.781 -12.641 -12.43 1 92.31 83 ASP A C 1
ATOM 646 O O . ASP A 1 83 ? -11.242 -11.719 -13.102 1 92.31 83 ASP A O 1
ATOM 650 N N . GLY A 1 84 ? -11.492 -13.453 -11.641 1 89.12 84 GLY A N 1
ATOM 651 C CA . GLY A 1 84 ? -12.938 -13.297 -11.555 1 89.12 84 GLY A CA 1
ATOM 652 C C . GLY A 1 84 ? -13.359 -12.039 -10.836 1 89.12 84 GLY A C 1
ATOM 653 O O . GLY A 1 84 ? -12.523 -11.266 -10.375 1 89.12 84 GLY A O 1
ATOM 654 N N . ARG A 1 85 ? -14.672 -11.828 -10.766 1 89.25 85 ARG A N 1
ATOM 655 C CA . ARG A 1 85 ? -15.227 -10.586 -10.227 1 89.25 85 ARG A CA 1
ATOM 656 C C . ARG A 1 85 ? -15.742 -10.797 -8.805 1 89.25 85 ARG A C 1
ATOM 658 O O . ARG A 1 85 ? -16.203 -9.852 -8.164 1 89.25 85 ARG A O 1
ATOM 665 N N . SER A 1 86 ? -15.625 -12.008 -8.32 1 90.44 86 SER A N 1
ATOM 666 C CA . SER A 1 86 ? -16.125 -12.32 -6.988 1 90.44 86 SER A CA 1
ATOM 667 C C . SER A 1 86 ? -15.156 -11.883 -5.902 1 90.44 86 SER A C 1
ATOM 669 O O . SER A 1 86 ? -14.141 -11.25 -6.195 1 90.44 86 SER A O 1
ATOM 671 N N . LYS A 1 87 ? -15.555 -12.141 -4.629 1 96.31 87 LYS A N 1
ATOM 672 C CA . LYS A 1 87 ? -14.711 -11.828 -3.48 1 96.31 87 LYS A CA 1
ATOM 673 C C . LYS A 1 87 ? -13.328 -12.453 -3.627 1 96.31 87 LYS A C 1
ATOM 675 O O . LYS A 1 87 ? -13.211 -13.633 -3.969 1 96.31 87 LYS A O 1
ATOM 680 N N . LYS A 1 88 ? -12.367 -11.656 -3.363 1 97.75 88 LYS A N 1
ATOM 681 C CA . LYS A 1 88 ? -11 -12.156 -3.486 1 97.75 88 LYS A CA 1
ATOM 682 C C . LYS A 1 88 ? -10.016 -11.242 -2.768 1 97.75 88 LYS A C 1
ATOM 684 O O . LYS A 1 88 ? -10.336 -10.086 -2.467 1 97.75 88 LYS A O 1
ATOM 689 N N . ILE A 1 89 ? -8.875 -11.758 -2.52 1 98.44 89 ILE A N 1
ATOM 690 C CA . ILE A 1 89 ? -7.715 -10.93 -2.211 1 98.44 89 ILE A CA 1
ATOM 691 C C . ILE A 1 89 ? -7.094 -10.406 -3.504 1 98.44 89 ILE A C 1
ATOM 693 O O . ILE A 1 89 ? -6.777 -11.188 -4.406 1 98.44 89 ILE A O 1
ATOM 697 N N . LYS A 1 90 ? -7.066 -9.148 -3.645 1 98.38 90 LYS A N 1
ATOM 698 C CA . LYS A 1 90 ? -6.316 -8.516 -4.727 1 98.38 90 LYS A CA 1
ATOM 699 C C . LYS A 1 90 ? -4.938 -8.07 -4.25 1 98.38 90 LYS A C 1
ATOM 701 O O . LYS A 1 90 ? -4.828 -7.191 -3.393 1 98.38 90 LYS A O 1
ATOM 706 N N . LEU A 1 91 ? -3.914 -8.688 -4.75 1 98.81 91 LEU A N 1
ATOM 707 C CA . LEU A 1 91 ? -2.529 -8.375 -4.422 1 98.81 91 LEU A CA 1
ATOM 708 C C . LEU A 1 91 ? -1.921 -7.441 -5.465 1 98.81 91 LEU A C 1
ATOM 710 O O . LEU A 1 91 ? -1.624 -7.867 -6.586 1 98.81 91 LEU A O 1
ATOM 714 N N . ILE A 1 92 ? -1.771 -6.211 -5.082 1 98.44 92 ILE A N 1
ATOM 715 C CA . ILE A 1 92 ? -1.15 -5.219 -5.953 1 98.44 92 ILE A CA 1
ATOM 716 C C . ILE A 1 92 ? 0.366 -5.246 -5.77 1 98.44 92 ILE A C 1
ATOM 718 O O . ILE A 1 92 ? 0.865 -5.105 -4.648 1 98.44 92 ILE A O 1
ATOM 722 N N . VAL A 1 93 ? 1.088 -5.477 -6.832 1 98.56 93 VAL A N 1
ATOM 723 C CA . VAL A 1 93 ? 2.547 -5.512 -6.832 1 98.56 93 VAL A CA 1
ATOM 724 C C . VAL A 1 93 ? 3.096 -4.285 -7.555 1 98.56 93 VAL A C 1
ATOM 726 O O . VAL A 1 93 ? 2.883 -4.117 -8.758 1 98.56 93 VAL A O 1
ATOM 729 N N . LYS A 1 94 ? 3.734 -3.461 -6.797 1 97.81 94 LYS A N 1
ATOM 730 C CA . LYS A 1 94 ? 4.43 -2.305 -7.355 1 97.81 94 LYS A CA 1
ATOM 731 C C . LYS A 1 94 ? 5.941 -2.506 -7.328 1 97.81 94 LYS A C 1
ATOM 733 O O . LYS A 1 94 ? 6.492 -2.963 -6.324 1 97.81 94 LYS A O 1
ATOM 738 N N . THR A 1 95 ? 6.637 -2.156 -8.453 1 96.62 95 THR A N 1
ATOM 739 C CA . THR A 1 95 ? 8.086 -2.354 -8.508 1 96.62 95 THR A CA 1
ATOM 740 C C . THR A 1 95 ? 8.758 -1.203 -9.25 1 96.62 95 THR A C 1
ATOM 742 O O . THR A 1 95 ? 8.117 -0.517 -10.055 1 96.62 95 THR A O 1
ATOM 745 N N . ARG A 1 96 ? 9.945 -0.982 -8.922 1 92.88 96 ARG A N 1
ATOM 746 C CA . ARG A 1 96 ? 10.789 0.002 -9.594 1 92.88 96 ARG A CA 1
ATOM 747 C C . ARG A 1 96 ? 12.266 -0.352 -9.453 1 92.88 96 ARG A C 1
ATOM 749 O O . ARG A 1 96 ? 12.68 -0.894 -8.43 1 92.88 96 ARG A O 1
ATOM 756 N N . GLU A 1 97 ? 12.93 0.034 -10.461 1 93.06 97 GLU A N 1
ATOM 757 C CA . GLU A 1 97 ? 14.367 -0.182 -10.383 1 93.06 97 GLU A CA 1
ATOM 758 C C . GLU A 1 97 ? 14.984 0.623 -9.242 1 93.06 97 GLU A C 1
ATOM 760 O O . GLU A 1 97 ? 14.633 1.786 -9.031 1 93.06 97 GLU A O 1
ATOM 765 N N . GLU A 1 98 ? 15.836 0.024 -8.492 1 86.5 98 GLU A N 1
ATOM 766 C CA . GLU A 1 98 ? 16.516 0.694 -7.387 1 86.5 98 GLU A CA 1
ATOM 767 C C . GLU A 1 98 ? 17.516 1.726 -7.898 1 86.5 98 GLU A C 1
ATOM 769 O O . GLU A 1 98 ? 17.656 2.799 -7.312 1 86.5 98 GLU A O 1
ATOM 774 N N . PHE A 1 99 ? 18.219 1.267 -8.938 1 80.06 99 PHE A N 1
ATOM 775 C CA . PHE A 1 99 ? 19.266 2.098 -9.516 1 80.06 99 PHE A CA 1
ATOM 776 C C . PHE A 1 99 ? 18.969 2.406 -10.977 1 80.06 99 PHE A C 1
ATOM 778 O O . PHE A 1 99 ? 19.047 1.522 -11.828 1 80.06 99 PHE A O 1
ATOM 785 N N . ALA A 1 100 ? 18.703 3.633 -11.195 1 73.81 100 ALA A N 1
ATOM 786 C CA . ALA A 1 100 ? 18.344 4.008 -12.562 1 73.81 100 ALA A CA 1
ATOM 787 C C . ALA A 1 100 ? 19.531 3.785 -13.508 1 73.81 100 ALA A C 1
ATOM 789 O O . ALA A 1 100 ? 19.328 3.494 -14.688 1 73.81 100 ALA A O 1
ATOM 790 N N . ASP A 1 101 ? 20.719 3.846 -12.953 1 77.81 101 ASP A N 1
ATOM 791 C CA . ASP A 1 101 ? 21.922 3.758 -13.781 1 77.81 101 ASP A CA 1
ATOM 792 C C . ASP A 1 101 ? 22.391 2.311 -13.906 1 77.81 101 ASP A C 1
ATOM 794 O O . ASP A 1 101 ? 23.25 2.006 -14.734 1 77.81 101 ASP A O 1
ATOM 798 N N . ARG A 1 102 ? 21.969 1.419 -13.109 1 81.06 102 ARG A N 1
ATOM 799 C CA . ARG A 1 102 ? 22.297 -0.002 -13.164 1 81.06 102 ARG A CA 1
ATOM 800 C C . ARG A 1 102 ? 21.031 -0.857 -13.156 1 81.06 102 ARG A C 1
ATOM 802 O O . ARG A 1 102 ? 20.766 -1.558 -12.18 1 81.06 102 ARG A O 1
ATOM 809 N N . PRO A 1 103 ? 20.516 -0.828 -14.375 1 71.31 103 PRO A N 1
ATOM 810 C CA . PRO A 1 103 ? 19.25 -1.575 -14.453 1 71.31 103 PRO A CA 1
ATOM 811 C C . PRO A 1 103 ? 19.453 -3.076 -14.258 1 71.31 103 PRO A C 1
ATOM 813 O O . PRO A 1 103 ? 20.547 -3.598 -14.492 1 71.31 103 PRO A O 1
ATOM 816 N N . TYR A 1 104 ? 18.688 -3.783 -13.562 1 76.12 104 TYR A N 1
ATOM 817 C CA . TYR A 1 104 ? 18.609 -5.234 -13.453 1 76.12 104 TYR A CA 1
ATOM 818 C C . TYR A 1 104 ? 19.312 -5.723 -12.188 1 76.12 104 TYR A C 1
ATOM 820 O O . TYR A 1 104 ? 19.297 -6.918 -11.891 1 76.12 104 TYR A O 1
ATOM 828 N N . MET A 1 105 ? 19.922 -4.762 -11.578 1 86.19 105 MET A N 1
ATOM 829 C CA . MET A 1 105 ? 20.641 -5.176 -10.383 1 86.19 105 MET A CA 1
ATOM 830 C C . MET A 1 105 ? 19.688 -5.461 -9.227 1 86.19 105 MET A C 1
ATOM 832 O O . MET A 1 105 ? 19.812 -6.48 -8.555 1 86.19 105 MET A O 1
ATOM 836 N N . SER A 1 106 ? 18.875 -4.535 -9.047 1 92.31 106 SER A N 1
ATOM 837 C CA . SER A 1 106 ? 17.938 -4.676 -7.945 1 92.31 106 SER A CA 1
ATOM 838 C C . SER A 1 106 ? 16.703 -3.799 -8.156 1 92.31 106 SER A C 1
ATOM 840 O O . SER A 1 106 ? 16.766 -2.787 -8.852 1 92.31 106 SER A O 1
ATOM 842 N N . SER A 1 107 ? 15.602 -4.289 -7.758 1 94.69 107 SER A N 1
ATOM 843 C CA . SER A 1 107 ? 14.367 -3.504 -7.762 1 94.69 107 SER A CA 1
ATOM 844 C C . SER A 1 107 ? 13.758 -3.426 -6.363 1 94.69 107 SER A C 1
ATOM 846 O O . SER A 1 107 ? 14 -4.297 -5.527 1 94.69 107 SER A O 1
ATOM 848 N N . VAL A 1 108 ? 13.102 -2.334 -6.105 1 95.12 108 VAL A N 1
ATOM 849 C CA . VAL A 1 108 ? 12.234 -2.229 -4.938 1 95.12 108 VAL A CA 1
ATOM 850 C C . VAL A 1 108 ? 10.852 -2.789 -5.266 1 95.12 108 VAL A C 1
ATOM 852 O O . VAL A 1 108 ? 10.312 -2.545 -6.348 1 95.12 108 VAL A O 1
ATOM 855 N N . TYR A 1 109 ? 10.32 -3.551 -4.324 1 96.81 109 TYR A N 1
ATOM 856 C CA . TYR A 1 109 ? 8.945 -3.99 -4.492 1 96.81 109 TYR A CA 1
ATOM 857 C C . TYR A 1 109 ? 8.078 -3.533 -3.322 1 96.81 109 TYR A C 1
ATOM 859 O O . TYR A 1 109 ? 8.562 -3.412 -2.195 1 96.81 109 TYR A O 1
ATOM 867 N N . THR A 1 110 ? 6.879 -3.242 -3.602 1 97.44 110 THR A N 1
ATOM 868 C CA . THR A 1 110 ? 5.824 -3.045 -2.615 1 97.44 110 THR A CA 1
ATOM 869 C C . THR A 1 110 ? 4.621 -3.936 -2.924 1 97.44 110 THR A C 1
ATOM 871 O O . THR A 1 110 ? 4.098 -3.912 -4.039 1 97.44 110 THR A O 1
ATOM 874 N N . LEU A 1 111 ? 4.234 -4.711 -1.941 1 98.5 111 LEU A N 1
ATOM 875 C CA . LEU A 1 111 ? 3.014 -5.508 -2.033 1 98.5 111 LEU A CA 1
ATOM 876 C C . LEU A 1 111 ? 1.904 -4.902 -1.181 1 98.5 111 LEU A C 1
ATOM 878 O O . LEU A 1 111 ? 2.131 -4.539 -0.024 1 98.5 111 LEU A O 1
ATOM 882 N N . ILE A 1 112 ? 0.79 -4.82 -1.768 1 98.75 112 ILE A N 1
ATOM 883 C CA . ILE A 1 112 ? -0.393 -4.359 -1.05 1 98.75 112 ILE A CA 1
ATOM 884 C C . ILE A 1 112 ? -1.492 -5.414 -1.133 1 98.75 112 ILE A C 1
ATOM 886 O O . ILE A 1 112 ? -2.023 -5.688 -2.213 1 98.75 112 ILE A O 1
ATOM 890 N N . TRP A 1 113 ? -1.787 -6.023 0.004 1 98.88 113 TRP A N 1
ATOM 891 C CA . TRP A 1 113 ? -2.932 -6.926 0.085 1 98.88 113 TRP A CA 1
ATOM 892 C C . TRP A 1 113 ? -4.227 -6.145 0.295 1 98.88 113 TRP A C 1
ATOM 894 O O . TRP A 1 113 ? -4.332 -5.352 1.232 1 98.88 113 TRP A O 1
ATOM 904 N N . THR A 1 114 ? -5.176 -6.375 -0.561 1 98.75 114 THR A N 1
ATOM 905 C CA . THR A 1 114 ? -6.492 -5.758 -0.443 1 98.75 114 THR A CA 1
ATOM 906 C C . THR A 1 114 ? -7.594 -6.809 -0.55 1 98.75 114 THR A C 1
ATOM 908 O O . THR A 1 114 ? -7.363 -7.906 -1.057 1 98.75 114 THR A O 1
ATOM 911 N N . PHE A 1 115 ? -8.727 -6.492 0.005 1 98.44 115 PHE A N 1
ATOM 912 C CA . PHE A 1 115 ? -9.898 -7.348 -0.156 1 98.44 115 PHE A CA 1
ATOM 913 C C . PHE A 1 115 ? -10.938 -6.691 -1.059 1 98.44 115 PHE A C 1
ATOM 915 O O . PHE A 1 115 ? -11.414 -5.594 -0.761 1 98.44 115 PHE A O 1
ATOM 922 N N . SER A 1 116 ? -11.203 -7.414 -2.09 1 97.81 116 SER A N 1
ATOM 923 C CA . SER A 1 116 ? -12.156 -6.922 -3.076 1 97.81 116 SER A CA 1
ATOM 924 C C . SER A 1 116 ? -13.477 -7.676 -2.99 1 97.81 116 SER A C 1
ATOM 926 O O . SER A 1 116 ? -13.5 -8.906 -3.074 1 97.81 116 SER A O 1
ATOM 928 N N . TYR A 1 117 ? -14.547 -6.934 -2.861 1 95.69 117 TYR A N 1
ATOM 929 C CA . TYR A 1 117 ? -15.875 -7.531 -2.871 1 95.69 117 TYR A CA 1
ATOM 930 C C . TYR A 1 117 ? -16.406 -7.664 -4.297 1 95.69 117 TYR A C 1
ATOM 932 O O . TYR A 1 117 ? -17.391 -8.367 -4.535 1 95.69 117 TYR A O 1
ATOM 940 N N . GLY A 1 118 ? -15.766 -6.98 -5.223 1 93.25 118 GLY A N 1
ATOM 941 C CA . GLY A 1 118 ? -16.141 -6.91 -6.625 1 93.25 118 GLY A CA 1
ATOM 942 C C . GLY A 1 118 ? -15.383 -5.836 -7.387 1 93.25 118 GLY A C 1
ATOM 943 O O . GLY A 1 118 ? -14.625 -5.066 -6.797 1 93.25 118 GLY A O 1
ATOM 944 N N . GLU A 1 119 ? -15.539 -5.711 -8.656 1 88.19 119 GLU A N 1
ATOM 945 C CA . GLU A 1 119 ? -14.742 -4.809 -9.484 1 88.19 119 GLU A CA 1
ATOM 946 C C . GLU A 1 119 ? -15.258 -3.375 -9.391 1 88.19 119 GLU A C 1
ATOM 948 O O . GLU A 1 119 ? -14.523 -2.426 -9.672 1 88.19 119 GLU A O 1
ATOM 953 N N . ASP A 1 120 ? -16.484 -3.197 -8.914 1 88 120 ASP A N 1
ATOM 954 C CA . ASP A 1 120 ? -17.078 -1.865 -8.93 1 88 120 ASP A CA 1
ATOM 955 C C . ASP A 1 120 ? -17.078 -1.252 -7.527 1 88 120 ASP A C 1
ATOM 957 O O . ASP A 1 120 ? -17.703 -0.221 -7.293 1 88 120 ASP A O 1
ATOM 961 N N . VAL A 1 121 ? -16.422 -1.933 -6.648 1 92.19 121 VAL A N 1
ATOM 962 C CA . VAL A 1 121 ? -16.359 -1.449 -5.273 1 92.19 121 VAL A CA 1
ATOM 963 C C . VAL A 1 121 ? -14.898 -1.274 -4.859 1 92.19 121 VAL A C 1
ATOM 965 O O . VAL A 1 121 ? -14.047 -2.094 -5.211 1 92.19 121 VAL A O 1
ATOM 968 N N . LEU A 1 122 ? -14.688 -0.238 -4.109 1 96.19 122 LEU A N 1
ATOM 969 C CA . LEU A 1 122 ? -13.336 -0.036 -3.598 1 96.19 122 LEU A CA 1
ATOM 970 C C . LEU A 1 122 ? -12.922 -1.189 -2.689 1 96.19 122 LEU A C 1
ATOM 972 O O . LEU A 1 122 ? -13.695 -1.614 -1.826 1 96.19 122 LEU A O 1
ATOM 976 N N . ALA A 1 123 ? -11.75 -1.647 -2.922 1 97.94 123 ALA A N 1
ATOM 977 C CA . ALA A 1 123 ? -11.227 -2.732 -2.096 1 97.94 123 ALA A CA 1
ATOM 978 C C . ALA A 1 123 ? -10.789 -2.217 -0.728 1 97.94 123 ALA A C 1
ATOM 980 O O . ALA A 1 123 ? -10.43 -1.046 -0.584 1 97.94 123 ALA A O 1
ATOM 981 N N . ASN A 1 124 ? -10.844 -3.062 0.25 1 98.44 124 ASN A N 1
ATOM 982 C CA . ASN A 1 124 ? -10.328 -2.742 1.576 1 98.44 124 ASN A CA 1
ATOM 983 C C . ASN A 1 124 ? -8.82 -2.98 1.664 1 98.44 124 ASN A C 1
ATOM 985 O O . ASN A 1 124 ? -8.32 -3.986 1.159 1 98.44 124 ASN A O 1
ATOM 989 N N . TYR A 1 125 ? -8.156 -2.074 2.297 1 98.75 125 TYR A N 1
ATOM 990 C CA . TYR A 1 125 ? -6.738 -2.244 2.602 1 98.75 125 TYR A CA 1
ATOM 991 C C . TYR A 1 125 ? -6.539 -3.238 3.738 1 98.75 125 TYR A C 1
ATOM 993 O O . TYR A 1 125 ? -7.195 -3.141 4.777 1 98.75 125 TYR A O 1
ATOM 1001 N N . LEU A 1 126 ? -5.574 -4.16 3.551 1 98.62 126 LEU A N 1
ATOM 1002 C CA . LEU A 1 126 ? -5.316 -5.145 4.598 1 98.62 126 LEU A CA 1
ATOM 1003 C C . LEU A 1 126 ? -3.914 -4.977 5.168 1 98.62 126 LEU A C 1
ATOM 1005 O O . LEU A 1 126 ? -3.754 -4.738 6.367 1 98.62 126 LEU A O 1
ATOM 1009 N N . GLU A 1 127 ? -2.916 -5.059 4.293 1 98 127 GLU A N 1
ATOM 1010 C CA . GLU A 1 127 ? -1.521 -5.043 4.723 1 98 127 GLU A CA 1
ATOM 1011 C C . GLU A 1 127 ? -0.599 -4.602 3.588 1 98 127 GLU A C 1
ATOM 1013 O O . GLU A 1 127 ? -0.996 -4.605 2.42 1 98 127 GLU A O 1
ATOM 1018 N N . THR A 1 128 ? 0.571 -4.184 3.943 1 97.94 128 THR A N 1
ATOM 1019 C CA . THR A 1 128 ? 1.578 -3.801 2.961 1 97.94 128 THR A CA 1
ATOM 1020 C C . THR A 1 128 ? 2.961 -4.293 3.383 1 97.94 128 THR A C 1
ATOM 1022 O O . THR A 1 128 ? 3.256 -4.379 4.574 1 97.94 128 THR A O 1
ATOM 1025 N N . GLU A 1 129 ? 3.748 -4.617 2.404 1 95.81 129 GLU A N 1
ATOM 1026 C CA . GLU A 1 129 ? 5.152 -4.961 2.598 1 95.81 129 GLU A CA 1
ATOM 1027 C C . GLU A 1 129 ? 6.027 -4.34 1.513 1 95.81 129 GLU A C 1
ATOM 1029 O O . GLU A 1 129 ? 5.648 -4.312 0.341 1 95.81 129 GLU A O 1
ATOM 1034 N N . THR A 1 130 ? 7.156 -3.832 1.919 1 95 130 THR A N 1
ATOM 1035 C CA . THR A 1 130 ? 8.125 -3.279 0.98 1 95 130 THR A CA 1
ATOM 1036 C C . THR A 1 130 ? 9.492 -3.932 1.17 1 95 130 THR A C 1
ATOM 1038 O O . THR A 1 130 ? 9.906 -4.207 2.299 1 95 130 THR A O 1
ATOM 1041 N N . GLY A 1 131 ? 10.164 -4.191 0.101 1 93.62 131 GLY A N 1
ATOM 1042 C CA . GLY A 1 131 ? 11.492 -4.785 0.164 1 93.62 131 GLY A CA 1
ATOM 1043 C C . GLY A 1 131 ? 12.273 -4.637 -1.127 1 93.62 131 GLY A C 1
ATOM 1044 O O . GLY A 1 131 ? 11.945 -3.795 -1.965 1 93.62 131 GLY A O 1
ATOM 1045 N N . PHE A 1 132 ? 13.352 -5.352 -1.198 1 94.19 132 PHE A N 1
ATOM 1046 C CA . PHE A 1 132 ? 14.219 -5.359 -2.373 1 94.19 132 PHE A CA 1
ATOM 1047 C C . PHE A 1 132 ? 14.266 -6.75 -2.994 1 94.19 132 PHE A C 1
ATOM 1049 O O . PHE A 1 132 ? 14.109 -7.754 -2.297 1 94.19 132 PHE A O 1
ATOM 1056 N N . VAL A 1 133 ? 14.492 -6.738 -4.277 1 95.81 133 VAL A N 1
ATOM 1057 C CA . VAL A 1 133 ? 14.617 -8.016 -4.973 1 95.81 133 VAL A CA 1
ATOM 1058 C C . VAL A 1 133 ? 15.734 -7.926 -6.016 1 95.81 133 VAL A C 1
ATOM 1060 O O . VAL A 1 133 ? 15.906 -6.891 -6.656 1 95.81 133 VAL A O 1
ATOM 1063 N N . ASP A 1 134 ? 16.484 -8.953 -6.102 1 95 134 ASP A N 1
ATOM 1064 C CA . ASP A 1 134 ? 17.516 -9.078 -7.137 1 95 134 ASP A CA 1
ATOM 1065 C C . ASP A 1 134 ? 17.406 -10.414 -7.855 1 95 134 ASP A C 1
ATOM 1067 O O . ASP A 1 134 ? 16.516 -11.227 -7.547 1 95 134 ASP A O 1
ATOM 1071 N N . SER A 1 135 ? 18.266 -10.633 -8.797 1 93.81 135 SER A N 1
ATOM 1072 C CA . SER A 1 135 ? 18.172 -11.797 -9.672 1 93.81 135 SER A CA 1
ATOM 1073 C C . SER A 1 135 ? 18.422 -13.086 -8.898 1 93.81 135 SER A C 1
ATOM 1075 O O . SER A 1 135 ? 17.922 -14.148 -9.273 1 93.81 135 SER A O 1
ATOM 1077 N N . LEU A 1 136 ? 19.141 -13 -7.828 1 94.81 136 LEU A N 1
ATOM 1078 C CA . LEU A 1 136 ? 19.516 -14.188 -7.066 1 94.81 136 LEU A CA 1
ATOM 1079 C C . LEU A 1 136 ? 18.406 -14.594 -6.109 1 94.81 136 LEU A C 1
ATOM 1081 O O . LEU A 1 136 ? 18.297 -15.758 -5.723 1 94.81 136 LEU A O 1
ATOM 1085 N N . SER A 1 137 ? 17.531 -13.633 -5.793 1 95.75 137 SER A N 1
ATOM 1086 C CA . SER A 1 137 ? 16.578 -13.891 -4.711 1 95.75 137 SER A CA 1
ATOM 1087 C C . SER A 1 137 ? 15.156 -13.945 -5.238 1 95.75 137 SER A C 1
ATOM 1089 O O . SER A 1 137 ? 14.234 -14.312 -4.504 1 95.75 137 SER A O 1
ATOM 1091 N N . VAL A 1 138 ? 14.922 -13.633 -6.52 1 97.69 138 VAL A N 1
ATOM 1092 C CA . VAL A 1 138 ? 13.578 -13.367 -7.035 1 97.69 138 VAL A CA 1
ATOM 1093 C C . VAL A 1 138 ? 12.719 -14.625 -6.91 1 97.69 138 VAL A C 1
ATOM 1095 O O . VAL A 1 138 ? 11.547 -14.547 -6.539 1 97.69 138 VAL A O 1
ATOM 1098 N N . ASP A 1 139 ? 13.227 -15.781 -7.152 1 97.12 139 ASP A N 1
ATOM 1099 C CA . ASP A 1 139 ? 12.461 -17.016 -7.074 1 97.12 139 ASP A CA 1
ATOM 1100 C C . ASP A 1 139 ? 12.102 -17.359 -5.625 1 97.12 139 ASP A C 1
ATOM 1102 O O . ASP A 1 139 ? 10.945 -17.641 -5.316 1 97.12 139 ASP A O 1
ATOM 1106 N N . SER A 1 140 ? 13.109 -17.344 -4.816 1 97.88 140 SER A N 1
ATOM 1107 C CA . SER A 1 140 ? 12.875 -17.641 -3.406 1 97.88 140 SER A CA 1
ATOM 1108 C C . SER A 1 140 ? 11.961 -16.594 -2.766 1 97.88 140 SER A C 1
ATOM 1110 O O . SER A 1 140 ? 11.109 -16.938 -1.944 1 97.88 140 SER A O 1
ATOM 1112 N N . LEU A 1 141 ? 12.141 -15.359 -3.141 1 98.25 141 LEU A N 1
ATOM 1113 C CA . LEU A 1 141 ? 11.297 -14.297 -2.604 1 98.25 141 LEU A CA 1
ATOM 1114 C C . LEU A 1 141 ? 9.836 -14.523 -2.984 1 98.25 141 LEU A C 1
ATOM 1116 O O . LEU A 1 141 ? 8.938 -14.352 -2.154 1 98.25 141 LEU A O 1
ATOM 1120 N N . ALA A 1 142 ? 9.562 -14.906 -4.23 1 98.56 142 ALA A N 1
ATOM 1121 C CA . ALA A 1 142 ? 8.195 -15.172 -4.668 1 98.56 142 ALA A CA 1
ATOM 1122 C C . ALA A 1 142 ? 7.52 -16.203 -3.766 1 98.56 142 ALA A C 1
ATOM 1124 O O . ALA A 1 142 ? 6.371 -16.016 -3.355 1 98.56 142 ALA A O 1
ATOM 1125 N N . LYS A 1 143 ? 8.242 -17.234 -3.447 1 97.94 143 LYS A N 1
ATOM 1126 C CA . LYS A 1 143 ? 7.695 -18.297 -2.596 1 97.94 143 LYS A CA 1
ATOM 1127 C C . LYS A 1 143 ? 7.422 -17.766 -1.187 1 97.94 143 LYS A C 1
ATOM 1129 O O . LYS A 1 143 ? 6.398 -18.109 -0.586 1 97.94 143 LYS A O 1
ATOM 1134 N N . ILE A 1 144 ? 8.312 -17 -0.649 1 98.25 144 ILE A N 1
ATOM 1135 C CA . ILE A 1 144 ? 8.156 -16.406 0.678 1 98.25 144 ILE A CA 1
ATOM 1136 C C . ILE A 1 144 ? 6.922 -15.516 0.705 1 98.25 144 ILE A C 1
ATOM 1138 O O . ILE A 1 144 ? 6.137 -15.555 1.657 1 98.25 144 ILE A O 1
ATOM 1142 N N . LEU A 1 145 ? 6.723 -14.766 -0.352 1 98.38 145 LEU A N 1
ATOM 1143 C CA . LEU A 1 145 ? 5.613 -13.812 -0.416 1 98.38 145 LEU A CA 1
ATOM 1144 C C . LEU A 1 145 ? 4.285 -14.547 -0.571 1 98.38 145 LEU A C 1
ATOM 1146 O O . LEU A 1 145 ? 3.258 -14.094 -0.058 1 98.38 145 LEU A O 1
ATOM 1150 N N . VAL A 1 146 ? 4.285 -15.672 -1.243 1 98.19 146 VAL A N 1
ATOM 1151 C CA . VAL A 1 146 ? 3.086 -16.5 -1.335 1 98.19 146 VAL A CA 1
ATOM 1152 C C . VAL A 1 146 ? 2.73 -17.047 0.044 1 98.19 146 VAL A C 1
ATOM 1154 O O . VAL A 1 146 ? 1.562 -17.031 0.44 1 98.19 146 VAL A O 1
ATOM 1157 N N . ALA A 1 147 ? 3.734 -17.516 0.773 1 98 147 ALA A N 1
ATOM 1158 C CA . ALA A 1 147 ? 3.502 -17.984 2.139 1 98 147 ALA A CA 1
ATOM 1159 C C . ALA A 1 147 ? 2.955 -16.859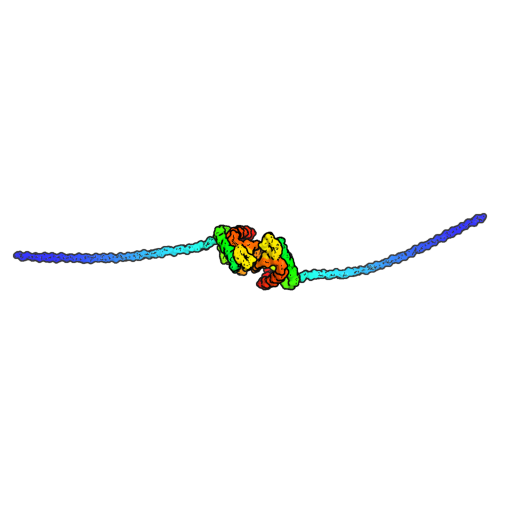 3.016 1 98 147 ALA A C 1
ATOM 1161 O O . ALA A 1 147 ? 2.008 -17.062 3.779 1 98 147 ALA A O 1
ATOM 1162 N N . LYS A 1 148 ? 3.504 -15.703 2.914 1 98.38 148 LYS A N 1
ATOM 1163 C CA . LYS A 1 148 ? 3.02 -14.539 3.662 1 98.38 148 LYS A CA 1
ATOM 1164 C C . LYS A 1 148 ? 1.577 -14.211 3.287 1 98.38 148 LYS A C 1
ATOM 1166 O O . LYS A 1 148 ? 0.786 -13.805 4.141 1 98.38 148 LYS A O 1
ATOM 1171 N N . SER A 1 149 ? 1.281 -14.328 2.014 1 98.69 149 SER A N 1
ATOM 1172 C CA . SER A 1 149 ? -0.075 -14.062 1.549 1 98.69 149 SER A CA 1
ATOM 1173 C C . SER A 1 149 ? -1.082 -14.992 2.213 1 98.69 149 SER A C 1
ATOM 1175 O O . SER A 1 149 ? -2.227 -14.609 2.461 1 98.69 149 SER A O 1
ATOM 1177 N N . HIS A 1 150 ? -0.651 -16.188 2.488 1 98.25 150 HIS A N 1
ATOM 1178 C CA . HIS A 1 150 ? -1.54 -17.109 3.191 1 98.25 150 HIS A CA 1
ATOM 1179 C C . HIS A 1 150 ? -1.814 -16.625 4.613 1 98.25 150 HIS A C 1
ATOM 1181 O O . HIS A 1 150 ? -2.943 -16.734 5.102 1 98.25 150 HIS A O 1
ATOM 1187 N N . ASP A 1 151 ? -0.786 -16.172 5.277 1 98.5 151 ASP A N 1
ATOM 1188 C CA . ASP A 1 151 ? -0.961 -15.625 6.621 1 98.5 151 ASP A CA 1
ATOM 1189 C C . ASP A 1 151 ? -1.948 -14.461 6.613 1 98.5 151 ASP A C 1
ATOM 1191 O O . ASP A 1 151 ? -2.842 -14.391 7.461 1 98.5 151 ASP A O 1
ATOM 1195 N N . VAL A 1 152 ? -1.793 -13.602 5.645 1 98.62 152 VAL A N 1
ATOM 1196 C CA . VAL A 1 152 ? -2.688 -12.453 5.531 1 98.62 152 VAL A CA 1
ATOM 1197 C C . VAL A 1 152 ? -4.109 -12.938 5.25 1 98.62 152 VAL A C 1
ATOM 1199 O O . VAL A 1 152 ? -5.062 -12.492 5.891 1 98.62 152 VAL A O 1
ATOM 1202 N N . ALA A 1 153 ? -4.293 -13.797 4.281 1 98.5 153 ALA A N 1
ATOM 1203 C CA . ALA A 1 153 ? -5.605 -14.32 3.93 1 98.5 153 ALA A CA 1
ATOM 1204 C C . ALA A 1 153 ? -6.277 -14.977 5.137 1 98.5 153 ALA A C 1
ATOM 1206 O O . ALA A 1 153 ? -7.477 -14.797 5.355 1 98.5 153 ALA A O 1
ATOM 1207 N N . SER A 1 154 ? -5.508 -15.711 5.879 1 98.19 154 SER A N 1
ATOM 1208 C CA . SER A 1 154 ? -6.039 -16.391 7.055 1 98.19 154 SER A CA 1
ATOM 1209 C C . SER A 1 154 ? -6.512 -15.398 8.109 1 98.19 154 SER A C 1
ATOM 1211 O O . SER A 1 154 ? -7.555 -15.602 8.734 1 98.19 154 SER A O 1
ATOM 1213 N N . GLU A 1 155 ? -5.723 -14.406 8.32 1 98.06 155 GLU A N 1
ATOM 1214 C CA . GLU A 1 155 ? -6.082 -13.375 9.289 1 98.06 155 GLU A CA 1
ATOM 1215 C C . GLU A 1 155 ? -7.41 -12.711 8.922 1 98.06 155 GLU A C 1
ATOM 1217 O O . GLU A 1 155 ? -8.188 -12.336 9.805 1 98.06 155 GLU A O 1
ATOM 1222 N N . TYR A 1 156 ? -7.703 -12.633 7.629 1 97.94 156 TYR A N 1
ATOM 1223 C CA . TYR A 1 156 ? -8.883 -11.906 7.184 1 97.94 156 TYR A CA 1
ATOM 1224 C C . TYR A 1 156 ? -9.898 -12.844 6.555 1 97.94 156 TYR A C 1
ATOM 1226 O O . TYR A 1 156 ? -10.719 -12.43 5.73 1 97.94 156 TYR A O 1
ATOM 1234 N N . ALA A 1 157 ? -9.859 -14.047 6.832 1 97.06 157 ALA A N 1
ATOM 1235 C CA . ALA A 1 157 ? -10.727 -15.07 6.254 1 97.06 157 ALA A CA 1
ATOM 1236 C C . ALA A 1 157 ? -12.203 -14.734 6.488 1 97.06 157 ALA A C 1
ATOM 1238 O O . ALA A 1 157 ? -13.062 -15.086 5.672 1 97.06 157 ALA A O 1
ATOM 1239 N N . TYR A 1 158 ? -12.477 -14.031 7.582 1 96.56 158 TYR A N 1
ATOM 1240 C CA . TYR A 1 158 ? -13.844 -13.68 7.945 1 96.56 158 TYR A CA 1
ATOM 1241 C C . TYR A 1 158 ? -14.492 -12.812 6.871 1 96.56 158 TYR A C 1
ATOM 1243 O O . TYR A 1 158 ? -15.719 -12.797 6.73 1 96.56 158 TYR A O 1
ATOM 1251 N N . LEU A 1 159 ? -13.758 -12.148 6.066 1 96.88 159 LEU A N 1
ATOM 1252 C CA . LEU A 1 159 ? -14.281 -11.266 5.027 1 96.88 159 LEU A CA 1
ATOM 1253 C C . LEU A 1 159 ? -14.938 -12.078 3.912 1 96.88 159 LEU A C 1
ATOM 1255 O O . LEU A 1 159 ? -15.828 -11.57 3.219 1 96.88 159 LEU A O 1
ATOM 1259 N N . PHE A 1 160 ? -14.516 -13.234 3.721 1 95.06 160 PHE A N 1
ATOM 1260 C CA . PHE A 1 160 ? -15.078 -14.086 2.678 1 95.06 160 PHE A CA 1
ATOM 1261 C C . PHE A 1 160 ? -16.453 -14.602 3.084 1 95.06 160 PHE A C 1
ATOM 1263 O O . PHE A 1 160 ? -17.219 -15.07 2.24 1 95.06 160 PHE A O 1
ATOM 1270 N N . GLU A 1 161 ? -16.672 -14.555 4.297 1 91.06 161 GLU A N 1
ATOM 1271 C CA . GLU A 1 161 ? -17.922 -15.094 4.828 1 91.06 161 GLU A CA 1
ATOM 1272 C C . GLU A 1 161 ? -19 -14.008 4.895 1 91.06 161 GLU A C 1
ATOM 1274 O O . GLU A 1 161 ? -20.172 -14.312 5.078 1 91.06 161 GLU A O 1
ATOM 1279 N N . GLU A 1 162 ? -18.484 -12.797 4.875 1 78.12 162 GLU A N 1
ATOM 1280 C CA . GLU A 1 162 ? -19.438 -11.695 4.938 1 78.12 162 GLU A CA 1
ATOM 1281 C C . GLU A 1 162 ? -20.312 -11.641 3.682 1 78.12 162 GLU A C 1
ATOM 1283 O O . GLU A 1 162 ? -19.828 -11.914 2.578 1 78.12 162 GLU A O 1
ATOM 1288 N N . ASP A 1 163 ? -21.688 -11.641 3.734 1 67.5 163 ASP A N 1
ATOM 1289 C CA . ASP A 1 163 ? -22.656 -11.648 2.65 1 67.5 163 ASP A CA 1
ATOM 1290 C C . ASP A 1 163 ? -22.797 -10.266 2.023 1 67.5 163 ASP A C 1
ATOM 1292 O O . ASP A 1 163 ? -22.688 -9.25 2.717 1 67.5 163 ASP A O 1
ATOM 1296 N N . MET B 1 1 ? -14.773 67.562 119.438 1 33.81 1 MET B N 1
ATOM 1297 C CA . MET B 1 1 ? -15.688 67.875 118.312 1 33.81 1 MET B CA 1
ATOM 1298 C C . MET B 1 1 ? -15.047 67.562 117 1 33.81 1 MET B C 1
ATOM 1300 O O . MET B 1 1 ? -14.203 68.375 116.5 1 33.81 1 MET B O 1
ATOM 1304 N N . ARG B 1 2 ? -14.672 66.188 116.75 1 42.5 2 ARG B N 1
ATOM 1305 C CA . ARG B 1 2 ? -13.844 65.562 115.688 1 42.5 2 ARG B CA 1
ATOM 1306 C C . ARG B 1 2 ? -14.508 65.688 114.312 1 42.5 2 ARG B C 1
ATOM 1308 O O . ARG B 1 2 ? -15.688 65.375 114.188 1 42.5 2 ARG B O 1
ATOM 1315 N N . PHE B 1 3 ? -13.961 66.562 113.438 1 42.94 3 PHE B N 1
ATOM 1316 C CA . PHE B 1 3 ? -14.219 67.062 112.062 1 42.94 3 PHE B CA 1
ATOM 1317 C C . PHE B 1 3 ? -14.258 65.938 111.062 1 42.94 3 PHE B C 1
ATOM 1319 O O . PHE B 1 3 ? -13.219 65.375 110.688 1 42.94 3 PHE B O 1
ATOM 1326 N N . VAL B 1 4 ? -15.289 65.062 111.062 1 42.94 4 VAL B N 1
ATOM 1327 C CA . VAL B 1 4 ? -15.43 63.844 110.25 1 42.94 4 VAL B CA 1
ATOM 1328 C C . VAL B 1 4 ? -15.602 64.25 108.812 1 42.94 4 VAL B C 1
ATOM 1330 O O . VAL B 1 4 ? -16.562 64.938 108.438 1 42.94 4 VAL B O 1
ATOM 1333 N N . LEU B 1 5 ? -14.477 64.562 108.125 1 39.56 5 LEU B N 1
ATOM 1334 C CA . LEU B 1 5 ? -14.367 65 106.75 1 39.56 5 LEU B CA 1
ATOM 1335 C C . LEU B 1 5 ? -14.984 64 105.812 1 39.56 5 LEU B C 1
ATOM 1337 O O . LEU B 1 5 ? -14.602 62.844 105.812 1 39.56 5 LEU B O 1
ATOM 1341 N N . PHE B 1 6 ? -16.312 64.125 105.5 1 42.66 6 PHE B N 1
ATOM 1342 C CA . PHE B 1 6 ? -17.219 63.344 104.688 1 42.66 6 PHE B CA 1
ATOM 1343 C C . PHE B 1 6 ? -16.75 63.312 103.25 1 42.66 6 PHE B C 1
ATOM 1345 O O . PHE B 1 6 ? -16.672 64.375 102.562 1 42.66 6 PHE B O 1
ATOM 1352 N N . SER B 1 7 ? -15.695 62.5 102.875 1 40.44 7 SER B N 1
ATOM 1353 C CA . SER B 1 7 ? -15.109 62.344 101.562 1 40.44 7 SER B CA 1
ATOM 1354 C C . SER B 1 7 ? -16.156 61.969 100.5 1 40.44 7 SER B C 1
ATOM 1356 O O . SER B 1 7 ? -16.859 60.969 100.688 1 40.44 7 SER B O 1
ATOM 1358 N N . SER B 1 8 ? -16.859 62.938 99.875 1 40.41 8 SER B N 1
ATOM 1359 C CA . SER B 1 8 ? -17.891 62.906 98.812 1 40.41 8 SER B CA 1
ATOM 1360 C C . SER B 1 8 ? -17.422 62.125 97.625 1 40.41 8 SER B C 1
ATOM 1362 O O . SER B 1 8 ? -16.453 62.5 96.938 1 40.41 8 SER B O 1
ATOM 1364 N N . ILE B 1 9 ? -17.453 60.781 97.625 1 41.47 9 ILE B N 1
ATOM 1365 C CA . ILE B 1 9 ? -17.031 59.875 96.562 1 41.47 9 ILE B CA 1
ATOM 1366 C C . ILE B 1 9 ? -17.891 60.094 95.375 1 41.47 9 ILE B C 1
ATOM 1368 O O . ILE B 1 9 ? -19.109 59.906 95.375 1 41.47 9 ILE B O 1
ATOM 1372 N N . LEU B 1 10 ? -17.625 61.156 94.5 1 37 10 LEU B N 1
ATOM 1373 C CA . LEU B 1 10 ? -18.312 61.562 93.312 1 37 10 LEU B CA 1
ATOM 1374 C C . LEU B 1 10 ? -18.328 60.406 92.25 1 37 10 LEU B C 1
ATOM 1376 O O . LEU B 1 10 ? -17.281 59.938 91.875 1 37 10 LEU B O 1
ATOM 1380 N N . CYS B 1 11 ? -19.266 59.5 92.375 1 36.94 11 CYS B N 1
ATOM 1381 C CA . CYS B 1 11 ? -19.562 58.344 91.562 1 36.94 11 CYS B CA 1
ATOM 1382 C C . CYS B 1 11 ? -19.812 58.75 90.125 1 36.94 11 CYS B C 1
ATOM 1384 O O . CYS B 1 11 ? -20.828 59.344 89.812 1 36.94 11 CYS B O 1
ATOM 1386 N N . LEU B 1 12 ? -18.766 59.281 89.375 1 35.09 12 LEU B N 1
ATOM 1387 C CA . LEU B 1 12 ? -18.891 59.719 88 1 35.09 12 LEU B CA 1
ATOM 1388 C C . LEU B 1 12 ? -19.438 58.594 87.125 1 35.09 12 LEU B C 1
ATOM 1390 O O . LEU B 1 12 ? -18.844 57.531 87 1 35.09 12 LEU B O 1
ATOM 1394 N N . LEU B 1 13 ? -20.781 58.469 87 1 35.28 13 LEU B N 1
ATOM 1395 C CA . LEU B 1 13 ? -21.656 57.625 86.188 1 35.28 13 LEU B CA 1
ATOM 1396 C C . LEU B 1 13 ? -21.266 57.688 84.688 1 35.28 13 LEU B C 1
ATOM 1398 O O . LEU B 1 13 ? -21.391 58.75 84.062 1 35.28 13 LEU B O 1
ATOM 1402 N N . LEU B 1 14 ? -20.172 57 84.25 1 37.19 14 LEU B N 1
ATOM 1403 C CA . LEU B 1 14 ? -19.672 56.875 82.875 1 37.19 14 LEU B CA 1
ATOM 1404 C C . LEU B 1 14 ? -20.766 56.406 81.938 1 37.19 14 LEU B C 1
ATOM 1406 O O . LEU B 1 14 ? -21.297 55.312 82.125 1 37.19 14 LEU B O 1
ATOM 1410 N N . ALA B 1 15 ? -21.609 57.312 81.438 1 37 15 ALA B N 1
ATOM 1411 C CA . ALA B 1 15 ? -22.688 57.156 80.438 1 37 15 ALA B CA 1
ATOM 1412 C C . ALA B 1 15 ? -22.203 56.375 79.25 1 37 15 ALA B C 1
ATOM 1414 O O . ALA B 1 15 ? -21.266 56.781 78.562 1 37 15 ALA B O 1
ATOM 1415 N N . LEU B 1 16 ? -22.266 55.031 79.188 1 40.06 16 LEU B N 1
ATOM 1416 C CA . LEU B 1 16 ? -21.922 54.094 78.062 1 40.06 16 LEU B CA 1
ATOM 1417 C C . LEU B 1 16 ? -22.734 54.406 76.812 1 40.06 16 LEU B C 1
ATOM 1419 O O . LEU B 1 16 ? -23.953 54.5 76.875 1 40.06 16 LEU B O 1
ATOM 1423 N N . PRO B 1 17 ? -22.156 55.219 75.812 1 42.5 17 PRO B N 1
ATOM 1424 C CA . PRO B 1 17 ? -22.875 55.562 74.625 1 42.5 17 PRO B CA 1
ATOM 1425 C C . PRO B 1 17 ? -23.5 54.375 73.938 1 42.5 17 PRO B C 1
ATOM 1427 O O . PRO B 1 17 ? -22.984 53.25 74.062 1 42.5 17 PRO B O 1
ATOM 1430 N N . ALA B 1 18 ? -24.812 54.281 73.812 1 39.12 18 ALA B N 1
ATOM 1431 C CA . ALA B 1 18 ? -25.688 53.375 73.062 1 39.12 18 ALA B CA 1
ATOM 1432 C C . ALA B 1 18 ? -25.234 53.188 71.625 1 39.12 18 ALA B C 1
ATOM 1434 O O . ALA B 1 18 ? -25.078 54.188 70.875 1 39.12 18 ALA B O 1
ATOM 1435 N N . SER B 1 19 ? -24.359 52.219 71.25 1 42.19 19 SER B N 1
ATOM 1436 C CA . SER B 1 19 ? -23.906 51.844 69.938 1 42.19 19 SER B CA 1
ATOM 1437 C C . SER B 1 19 ? -25.078 51.594 69 1 42.19 19 SER B C 1
ATOM 1439 O O . SER B 1 19 ? -25.984 50.812 69.312 1 42.19 19 SER B O 1
ATOM 1441 N N . LEU B 1 20 ? -25.531 52.625 68.25 1 39.22 20 LEU B N 1
ATOM 1442 C CA . LEU B 1 20 ? -26.516 52.531 67.188 1 39.22 20 LEU B CA 1
ATOM 1443 C C . LEU B 1 20 ? -26.203 51.375 66.25 1 39.22 20 LEU B C 1
ATOM 1445 O O . LEU B 1 20 ? -25.125 51.312 65.688 1 39.22 20 LEU B O 1
ATOM 1449 N N . LEU B 1 21 ? -26.719 50.125 66.5 1 39.38 21 LEU B N 1
ATOM 1450 C CA . LEU B 1 21 ? -26.719 48.969 65.625 1 39.38 21 LEU B CA 1
ATOM 1451 C C . LEU B 1 21 ? -27.344 49.312 64.25 1 39.38 21 LEU B C 1
ATOM 1453 O O . LEU B 1 21 ? -28.531 49.656 64.188 1 39.38 21 LEU B O 1
ATOM 1457 N N . ALA B 1 22 ? -26.625 50.094 63.375 1 37.19 22 ALA B N 1
ATOM 1458 C CA . ALA B 1 22 ? -27.047 50.312 62 1 37.19 22 ALA B CA 1
ATOM 1459 C C . ALA B 1 22 ? -27.391 48.969 61.312 1 37.19 22 ALA B C 1
ATOM 1461 O O . ALA B 1 22 ? -26.594 48.031 61.344 1 37.19 22 ALA B O 1
ATOM 1462 N N . GLN B 1 23 ? -28.656 48.594 61.25 1 39.09 23 GLN B N 1
ATOM 1463 C CA . GLN B 1 23 ? -29.172 47.469 60.469 1 39.09 23 GLN B CA 1
ATOM 1464 C C . GLN B 1 23 ? -28.812 47.594 59 1 39.09 23 GLN B C 1
ATOM 1466 O O . GLN B 1 23 ? -29.25 48.562 58.344 1 39.09 23 GLN B O 1
ATOM 1471 N N . SER B 1 24 ? -27.609 47.281 58.531 1 39.47 24 SER B N 1
ATOM 1472 C CA . SER B 1 24 ? -27.25 47.25 57.125 1 39.47 24 SER B CA 1
ATOM 1473 C C . SER B 1 24 ? -28.25 46.406 56.312 1 39.47 24 SER B C 1
ATOM 1475 O O . SER B 1 24 ? -28.5 45.25 56.656 1 39.47 24 SER B O 1
ATOM 1477 N N . ASN B 1 25 ? -29.328 47.062 55.875 1 38.47 25 ASN B N 1
ATOM 1478 C CA . ASN B 1 25 ? -30.172 46.406 54.875 1 38.47 25 ASN B CA 1
ATOM 1479 C C . ASN B 1 25 ? -29.359 45.812 53.75 1 38.47 25 ASN B C 1
ATOM 1481 O O . ASN B 1 25 ? -28.641 46.531 53.031 1 38.47 25 ASN B O 1
ATOM 1485 N N . ALA B 1 26 ? -28.906 44.594 53.875 1 38.53 26 ALA B N 1
ATOM 1486 C CA . ALA B 1 26 ? -28.281 43.781 52.844 1 38.53 26 ALA B CA 1
ATOM 1487 C C . ALA B 1 26 ? -29.125 43.781 51.562 1 38.53 26 ALA B C 1
ATOM 1489 O O . ALA B 1 26 ? -30.25 43.281 51.562 1 38.53 26 ALA B O 1
ATOM 1490 N N . THR B 1 27 ? -29.062 44.875 50.75 1 40.94 27 THR B N 1
ATOM 1491 C CA . THR B 1 27 ? -29.641 44.75 49.438 1 40.94 27 THR B CA 1
ATOM 1492 C C . THR B 1 27 ? -29.234 43.438 48.781 1 40.94 27 THR B C 1
ATOM 1494 O O . THR B 1 27 ? -28.047 43.125 48.688 1 40.94 27 THR B O 1
ATOM 1497 N N . GLN B 1 28 ? -30.109 42.438 48.75 1 37.59 28 GLN B N 1
ATOM 1498 C CA . GLN B 1 28 ? -29.953 41.188 48.031 1 37.59 28 GLN B CA 1
ATOM 1499 C C . GLN B 1 28 ? -29.406 41.438 46.625 1 37.59 28 GLN B C 1
ATOM 1501 O O . GLN B 1 28 ? -30.062 42.062 45.781 1 37.59 28 GLN B O 1
ATOM 1506 N N . ALA B 1 29 ? -28.094 41.688 46.5 1 39.97 29 ALA B N 1
ATOM 1507 C CA . ALA B 1 29 ? -27.453 41.75 45.188 1 39.97 29 ALA B CA 1
ATOM 1508 C C . ALA B 1 29 ? -28.031 40.688 44.25 1 39.97 29 ALA B C 1
ATOM 1510 O O . ALA B 1 29 ? -28.109 39.5 44.625 1 39.97 29 ALA B O 1
ATOM 1511 N N . GLN B 1 30 ? -29.016 41.031 43.438 1 40.44 30 GLN B N 1
ATOM 1512 C CA . GLN B 1 30 ? -29.469 40.156 42.375 1 40.44 30 GLN B CA 1
ATOM 1513 C C . GLN B 1 30 ? -28.281 39.5 41.656 1 40.44 30 GLN B C 1
ATOM 1515 O O . GLN B 1 30 ? -27.312 40.156 41.312 1 40.44 30 GLN B O 1
ATOM 1520 N N . GLN B 1 31 ? -28.031 38.156 41.969 1 43.97 31 GLN B N 1
ATOM 1521 C CA . GLN B 1 31 ? -27.016 37.375 41.281 1 43.97 31 GLN B CA 1
ATOM 1522 C C . GLN B 1 31 ? -26.984 37.719 39.781 1 43.97 31 GLN B C 1
ATOM 1524 O O . GLN B 1 31 ? -28.047 37.781 39.125 1 43.97 31 GLN B O 1
ATOM 1529 N N . PRO B 1 32 ? -26.016 38.594 39.312 1 45.44 32 PRO B N 1
ATOM 1530 C CA . PRO B 1 32 ? -26 38.781 37.875 1 45.44 32 PRO B CA 1
ATOM 1531 C C . PRO B 1 32 ? -26.344 37.5 37.125 1 45.44 32 PRO B C 1
ATOM 1533 O O . PRO B 1 32 ? -26.109 36.406 37.625 1 45.44 32 PRO B O 1
ATOM 1536 N N . PRO B 1 33 ? -27.359 37.531 36.188 1 46.28 33 PRO B N 1
ATOM 1537 C CA . PRO B 1 33 ? -27.656 36.281 35.469 1 46.28 33 PRO B CA 1
ATOM 1538 C C . PRO B 1 33 ? -26.391 35.531 35.062 1 46.28 33 PRO B C 1
ATOM 1540 O O . PRO B 1 33 ? -25.328 36.156 34.844 1 46.28 33 PRO B O 1
ATOM 1543 N N . LYS B 1 34 ? -26.281 34.25 35.406 1 43.97 34 LYS B N 1
ATOM 1544 C CA . LYS B 1 34 ? -25.219 33.344 34.969 1 43.97 34 LYS B CA 1
ATOM 1545 C C . LYS B 1 34 ? -24.844 33.594 33.5 1 43.97 34 LYS B C 1
ATOM 1547 O O . LYS B 1 34 ? -25.734 33.781 32.656 1 43.97 34 LYS B O 1
ATOM 1552 N N . PRO B 1 35 ? -23.641 34.094 33.281 1 43.31 35 PRO B N 1
ATOM 1553 C CA . PRO B 1 35 ? -23.359 34.219 31.859 1 43.31 35 PRO B CA 1
ATOM 1554 C C . PRO B 1 35 ? -23.906 33.062 31.047 1 43.31 35 PRO B C 1
ATOM 1556 O O . PRO B 1 35 ? -23.922 31.922 31.531 1 43.31 35 PRO B O 1
ATOM 1559 N N . LYS B 1 36 ? -24.859 33.281 30.141 1 40.16 36 LYS B N 1
ATOM 1560 C CA . LYS B 1 36 ? -25.281 32.281 29.172 1 40.16 36 LYS B CA 1
ATOM 1561 C C . LYS B 1 36 ? -24.125 31.359 28.812 1 40.16 36 LYS B C 1
ATOM 1563 O O . LYS B 1 36 ? -22.969 31.797 28.719 1 40.16 36 LYS B O 1
ATOM 1568 N N . ASN B 1 37 ? -24.25 30.047 29.062 1 39.94 37 ASN B N 1
ATOM 1569 C CA . ASN B 1 37 ? -23.359 29 28.578 1 39.94 37 ASN B CA 1
ATOM 1570 C C . ASN B 1 37 ? -22.734 29.375 27.234 1 39.94 37 ASN B C 1
ATOM 1572 O O . ASN B 1 37 ? -23.469 29.547 26.25 1 39.94 37 ASN B O 1
ATOM 1576 N N . ALA B 1 38 ? -21.688 30.188 27.203 1 39.44 38 ALA B N 1
ATOM 1577 C CA . ALA B 1 38 ? -20.938 30.25 25.953 1 39.44 38 ALA B CA 1
ATOM 1578 C C . ALA B 1 38 ? -21.078 28.969 25.141 1 39.44 38 ALA B C 1
ATOM 1580 O O . ALA B 1 38 ? -20.719 27.891 25.625 1 39.44 38 ALA B O 1
ATOM 1581 N N . THR B 1 39 ? -22.141 28.766 24.359 1 40.62 39 THR B N 1
ATOM 1582 C CA . THR B 1 39 ? -22.188 27.656 23.391 1 40.62 39 THR B CA 1
ATOM 1583 C C . THR B 1 39 ? -20.766 27.297 22.938 1 40.62 39 THR B C 1
ATOM 1585 O O . THR B 1 39 ? -20.062 28.125 22.391 1 40.62 39 THR B O 1
ATOM 1588 N N . ARG B 1 40 ? -20.062 26.516 23.703 1 41.38 40 ARG B N 1
ATOM 1589 C CA . ARG B 1 40 ? -18.828 25.953 23.156 1 41.38 40 ARG B CA 1
ATOM 1590 C C . ARG B 1 40 ? -18.875 25.875 21.641 1 41.38 40 ARG B C 1
ATOM 1592 O O . ARG B 1 40 ? -19.672 25.125 21.078 1 41.38 40 ARG B O 1
ATOM 1599 N N . VAL B 1 41 ? -18.734 27.031 20.938 1 40.47 41 VAL B N 1
ATOM 1600 C CA . VAL B 1 41 ? -18.531 26.891 19.5 1 40.47 41 VAL B CA 1
ATOM 1601 C C . VAL B 1 41 ? -17.812 25.578 19.219 1 40.47 41 VAL B C 1
ATOM 1603 O O . VAL B 1 41 ? -16.766 25.281 19.812 1 40.47 41 VAL B O 1
ATOM 1606 N N . ALA B 1 42 ? -18.516 24.547 18.891 1 44.16 42 ALA B N 1
ATOM 1607 C CA . ALA B 1 42 ? -17.875 23.312 18.422 1 44.16 42 ALA B CA 1
ATOM 1608 C C . ALA B 1 42 ? -16.562 23.625 17.688 1 44.16 42 ALA B C 1
ATOM 1610 O O . ALA B 1 42 ? -16.453 24.688 17.047 1 44.16 42 ALA B O 1
ATOM 1611 N N . PRO B 1 43 ? -15.438 23.359 18.234 1 44.31 43 PRO B N 1
ATOM 1612 C CA . PRO B 1 43 ? -14.219 23.625 17.469 1 44.31 43 PRO B CA 1
ATOM 1613 C C . PRO B 1 43 ? -14.461 23.641 15.953 1 44.31 43 PRO B C 1
ATOM 1615 O O . PRO B 1 43 ? -15.102 22.75 15.414 1 44.31 43 PRO B O 1
ATOM 1618 N N . ARG B 1 44 ? -14.695 24.688 15.336 1 46.34 44 ARG B N 1
ATOM 1619 C CA . ARG B 1 44 ? -14.852 24.844 13.891 1 46.34 44 ARG B CA 1
ATOM 1620 C C . ARG B 1 44 ? -13.961 23.875 13.133 1 46.34 44 ARG B C 1
ATOM 1622 O O . ARG B 1 44 ? -12.75 23.812 13.352 1 46.34 44 ARG B O 1
ATOM 1629 N N . GLU B 1 45 ? -14.469 22.719 12.758 1 57.69 45 GLU B N 1
ATOM 1630 C CA . GLU B 1 45 ? -13.719 21.797 11.914 1 57.69 45 GLU B CA 1
ATOM 1631 C C . GLU B 1 45 ? -13.008 22.531 10.789 1 57.69 45 GLU B C 1
ATOM 1633 O O . GLU B 1 45 ? -13.602 23.391 10.125 1 57.69 45 GLU B O 1
ATOM 1638 N N . LYS B 1 46 ? -11.719 22.859 10.867 1 66.75 46 LYS B N 1
ATOM 1639 C CA . LYS B 1 46 ? -10.875 23.469 9.844 1 66.75 46 LYS B CA 1
ATOM 1640 C C . LYS B 1 46 ? -11.258 22.969 8.453 1 66.75 46 LYS B C 1
ATOM 1642 O O . LYS B 1 46 ? -11.508 21.781 8.258 1 66.75 46 LYS B O 1
ATOM 1647 N N . PRO B 1 47 ? -11.445 23.953 7.645 1 83.38 47 PRO B N 1
ATOM 1648 C CA . PRO B 1 47 ? -11.719 23.562 6.258 1 83.38 47 PRO B CA 1
ATOM 1649 C C . PRO B 1 47 ? -10.617 22.688 5.664 1 83.38 47 PRO B C 1
ATOM 1651 O O . PRO B 1 47 ? -9.5 22.641 6.195 1 83.38 47 PRO B O 1
ATOM 1654 N N . GLY B 1 48 ? -10.977 21.844 4.797 1 94.62 48 GLY B N 1
ATOM 1655 C CA . GLY B 1 48 ? -10.055 20.969 4.086 1 94.62 48 GLY B CA 1
ATOM 1656 C C . GLY B 1 48 ? -10.344 19.5 4.285 1 94.62 48 GLY B C 1
ATOM 1657 O O . GLY B 1 48 ? -11.133 19.125 5.16 1 94.62 48 GLY B O 1
ATOM 1658 N N . PHE B 1 49 ? -9.695 18.703 3.512 1 97.56 49 PHE B N 1
ATOM 1659 C CA . PHE B 1 49 ? -9.867 17.25 3.643 1 97.56 49 PHE B CA 1
ATOM 1660 C C . PHE B 1 49 ? -9.25 16.75 4.941 1 97.56 49 PHE B C 1
ATOM 1662 O O . PHE B 1 49 ? -8.078 17.031 5.227 1 97.56 49 PHE B O 1
ATOM 1669 N N . PRO B 1 50 ? -10.008 16.094 5.809 1 97.69 50 PRO B N 1
ATOM 1670 C CA . PRO B 1 50 ? -9.383 15.461 6.973 1 97.69 50 PRO B CA 1
ATOM 1671 C C . PRO B 1 50 ? -8.352 14.398 6.59 1 97.69 50 PRO B C 1
ATOM 1673 O O . PRO B 1 50 ? -8.625 13.562 5.727 1 97.69 50 PRO B O 1
ATOM 1676 N N . ILE B 1 51 ? -7.156 14.469 7.238 1 98.44 51 ILE B N 1
ATOM 1677 C CA . ILE B 1 51 ? -6.102 13.523 6.887 1 98.44 51 ILE B CA 1
ATOM 1678 C C . ILE B 1 51 ? -5.309 13.148 8.133 1 98.44 51 ILE B C 1
ATOM 1680 O O . ILE B 1 51 ? -5.086 13.984 9.008 1 98.44 51 ILE B O 1
ATOM 1684 N N . GLN B 1 52 ? -4.988 11.883 8.25 1 98.25 52 GLN B N 1
ATOM 1685 C CA . GLN B 1 52 ? -4.102 11.344 9.273 1 98.25 52 GLN B CA 1
ATOM 1686 C C . GLN B 1 52 ? -2.859 10.719 8.648 1 98.25 52 GLN B C 1
ATOM 1688 O O . GLN B 1 52 ? -2.957 9.992 7.656 1 98.25 52 GLN B O 1
ATOM 1693 N N . VAL B 1 53 ? -1.697 11.023 9.164 1 98.69 53 VAL B N 1
ATOM 1694 C CA . VAL B 1 53 ? -0.45 10.406 8.727 1 98.69 53 VAL B CA 1
ATOM 1695 C C . VAL B 1 53 ? -0.03 9.328 9.719 1 98.69 53 VAL B C 1
ATOM 1697 O O . VAL B 1 53 ? 0.119 9.602 10.914 1 98.69 53 VAL B O 1
ATOM 1700 N N . VAL B 1 54 ? 0.091 8.125 9.258 1 97.94 54 VAL B N 1
ATOM 1701 C CA . VAL B 1 54 ? 0.49 7.004 10.102 1 97.94 54 VAL B CA 1
ATOM 1702 C C . VAL B 1 54 ? 1.866 6.5 9.672 1 97.94 54 VAL B C 1
ATOM 1704 O O . VAL B 1 54 ? 2.045 6.055 8.539 1 97.94 54 VAL B O 1
ATOM 1707 N N . HIS B 1 55 ? 2.836 6.586 10.477 1 98.19 55 HIS B N 1
ATOM 1708 C CA . HIS B 1 55 ? 4.195 6.109 10.258 1 98.19 55 HIS B CA 1
ATOM 1709 C C . HIS B 1 55 ? 4.742 5.41 11.492 1 98.19 55 HIS B C 1
ATOM 1711 O O . HIS B 1 55 ? 4.797 6 12.578 1 98.19 55 HIS B O 1
ATOM 1717 N N . GLU B 1 56 ? 5.195 4.141 11.328 1 96.12 56 GLU B N 1
ATOM 1718 C CA . GLU B 1 56 ? 5.617 3.373 12.5 1 96.12 56 GLU B CA 1
ATOM 1719 C C . GLU B 1 56 ? 7.055 2.891 12.352 1 96.12 56 GLU B C 1
ATOM 1721 O O . GLU B 1 56 ? 7.633 2.342 13.297 1 96.12 56 GLU B O 1
ATOM 1726 N N . ASP B 1 57 ? 7.699 3.088 11.211 1 95.94 57 ASP B N 1
ATOM 1727 C CA . ASP B 1 57 ? 9.055 2.613 10.969 1 95.94 57 ASP B CA 1
ATOM 1728 C C . ASP B 1 57 ? 10.078 3.48 11.703 1 95.94 57 ASP B C 1
ATOM 1730 O O . ASP B 1 57 ? 9.734 4.52 12.266 1 95.94 57 ASP B O 1
ATOM 1734 N N . THR B 1 58 ? 11.43 3.006 11.688 1 93.38 58 THR B N 1
ATOM 1735 C CA . THR B 1 58 ? 12.352 3.633 12.625 1 93.38 58 THR B CA 1
ATOM 1736 C C . THR B 1 58 ? 13.562 4.207 11.906 1 93.38 58 THR B C 1
ATOM 1738 O O . THR B 1 58 ? 14.492 4.711 12.539 1 93.38 58 THR B O 1
ATOM 1741 N N . ASP B 1 59 ? 13.625 4.109 10.617 1 93.81 59 ASP B N 1
ATOM 1742 C CA . ASP B 1 59 ? 14.766 4.684 9.922 1 93.81 59 ASP B CA 1
ATOM 1743 C C . ASP B 1 59 ? 14.742 6.207 9.969 1 93.81 59 ASP B C 1
ATOM 1745 O O . ASP B 1 59 ? 13.664 6.816 9.922 1 93.81 59 ASP B O 1
ATOM 1749 N N . HIS B 1 60 ? 15.836 6.801 9.992 1 94.44 60 HIS B N 1
ATOM 1750 C CA . HIS B 1 60 ? 15.977 8.227 10.281 1 94.44 60 HIS B CA 1
ATOM 1751 C C . HIS B 1 60 ? 15.305 9.07 9.195 1 94.44 60 HIS B C 1
ATOM 1753 O O . HIS B 1 60 ? 14.547 9.984 9.5 1 94.44 60 HIS B O 1
ATOM 1759 N N . LEU B 1 61 ? 15.578 8.75 7.953 1 96.38 61 LEU B N 1
ATOM 1760 C CA . LEU B 1 61 ? 15.023 9.555 6.867 1 96.38 61 LEU B CA 1
ATOM 1761 C C . LEU B 1 61 ? 13.508 9.391 6.781 1 96.38 61 LEU B C 1
ATOM 1763 O O . LEU B 1 61 ? 12.797 10.328 6.426 1 96.38 61 LEU B O 1
ATOM 1767 N N . GLY B 1 62 ? 13.062 8.188 7.078 1 97.25 62 GLY B N 1
ATOM 1768 C CA . GLY B 1 62 ? 11.625 7.961 7.133 1 97.25 62 GLY B CA 1
ATOM 1769 C C . G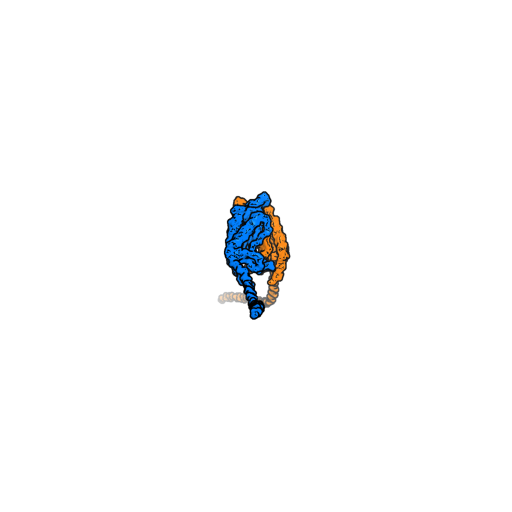LY B 1 62 ? 10.938 8.789 8.203 1 97.25 62 GLY B C 1
ATOM 1770 O O . GLY B 1 62 ? 9.875 9.359 7.961 1 97.25 62 GLY B O 1
ATOM 1771 N N . ILE B 1 63 ? 11.547 8.852 9.336 1 97.62 63 ILE B N 1
ATOM 1772 C CA . ILE B 1 63 ? 11.016 9.648 10.43 1 97.62 63 ILE B CA 1
ATOM 1773 C C . ILE B 1 63 ? 10.977 11.125 10.023 1 97.62 63 ILE B C 1
ATOM 1775 O O . ILE B 1 63 ? 9.969 11.805 10.242 1 97.62 63 ILE B O 1
ATOM 1779 N N . GLU B 1 64 ? 12.031 11.547 9.445 1 97.88 64 GLU B N 1
ATOM 1780 C CA . GLU B 1 64 ? 12.102 12.938 8.992 1 97.88 64 GLU B CA 1
ATOM 1781 C C . GLU B 1 64 ? 11.047 13.227 7.93 1 97.88 64 GLU B C 1
ATOM 1783 O O . GLU B 1 64 ? 10.398 14.273 7.961 1 97.88 64 GLU B O 1
ATOM 1788 N N . LEU B 1 65 ? 10.891 12.312 6.992 1 98.44 65 LEU B N 1
ATOM 1789 C CA . LEU B 1 65 ? 9.883 12.484 5.941 1 98.44 65 LEU B CA 1
ATOM 1790 C C . LEU B 1 65 ? 8.484 12.602 6.539 1 98.44 65 LEU B C 1
ATOM 1792 O O . LEU B 1 65 ? 7.734 13.516 6.191 1 98.44 65 LEU B O 1
ATOM 1796 N N . ALA B 1 66 ? 8.133 11.711 7.461 1 98.56 66 ALA B N 1
ATOM 1797 C CA . ALA B 1 66 ? 6.82 11.734 8.102 1 98.56 66 ALA B CA 1
ATOM 1798 C C . ALA B 1 66 ? 6.605 13.039 8.867 1 98.56 66 ALA B C 1
ATOM 1800 O O . ALA B 1 66 ? 5.523 13.625 8.805 1 98.56 66 ALA B O 1
ATOM 1801 N N . TYR B 1 67 ? 7.621 13.438 9.539 1 98.38 67 TYR B N 1
ATOM 1802 C CA . TYR B 1 67 ? 7.543 14.688 10.289 1 98.38 67 TYR B CA 1
ATOM 1803 C C . TYR B 1 67 ? 7.297 15.867 9.367 1 98.38 67 TYR B C 1
ATOM 1805 O O . TYR B 1 67 ? 6.41 16.688 9.617 1 98.38 67 TYR B O 1
ATOM 1813 N N . ASN B 1 68 ? 8.102 15.969 8.32 1 98.69 68 ASN B N 1
ATOM 1814 C CA . ASN B 1 68 ? 7.969 17.062 7.367 1 98.69 68 ASN B CA 1
ATOM 1815 C C . ASN B 1 68 ? 6.602 17.047 6.688 1 98.69 68 ASN B C 1
ATOM 1817 O O . ASN B 1 68 ? 6.027 18.109 6.418 1 98.69 68 ASN B O 1
ATOM 1821 N N . MET B 1 69 ? 6.117 15.891 6.395 1 98.69 69 MET B N 1
ATOM 1822 C CA . MET B 1 69 ? 4.785 15.781 5.809 1 98.69 69 MET B CA 1
ATOM 1823 C C . MET B 1 69 ? 3.721 16.281 6.781 1 98.69 69 MET B C 1
ATOM 1825 O O . MET B 1 69 ? 2.834 17.047 6.398 1 98.69 69 MET B O 1
ATOM 1829 N N . ARG B 1 70 ? 3.783 15.859 8.031 1 98.5 70 ARG B N 1
ATOM 1830 C CA . ARG B 1 70 ? 2.828 16.328 9.031 1 98.5 70 ARG B CA 1
ATOM 1831 C C . ARG B 1 70 ? 2.859 17.844 9.141 1 98.5 70 ARG B C 1
ATOM 1833 O O . ARG B 1 70 ? 1.811 18.5 9.188 1 98.5 70 ARG B O 1
ATOM 1840 N N . ASP B 1 71 ? 4.031 18.359 9.141 1 98.31 71 ASP B N 1
ATOM 1841 C CA . ASP B 1 71 ? 4.188 19.812 9.211 1 98.31 71 ASP B CA 1
ATOM 1842 C C . ASP B 1 71 ? 3.564 20.5 7.996 1 98.31 71 ASP B C 1
ATOM 1844 O O . ASP B 1 71 ? 2.844 21.484 8.133 1 98.31 71 ASP B O 1
ATOM 1848 N N . ALA B 1 72 ? 3.877 19.953 6.852 1 98 72 ALA B N 1
ATOM 1849 C CA . ALA B 1 72 ? 3.34 20.516 5.613 1 98 72 ALA B CA 1
ATOM 1850 C C . ALA B 1 72 ? 1.817 20.438 5.586 1 98 72 ALA B C 1
ATOM 1852 O O . ALA B 1 72 ? 1.142 21.375 5.168 1 98 72 ALA B O 1
ATOM 1853 N N . PHE B 1 73 ? 1.255 19.297 6.031 1 98.12 73 PHE B N 1
ATOM 1854 C CA . PHE B 1 73 ? -0.193 19.141 6.113 1 98.12 73 PHE B CA 1
ATOM 1855 C C . PHE B 1 73 ? -0.791 20.156 7.082 1 98.12 73 PHE B C 1
ATOM 1857 O O . PHE B 1 73 ? -1.852 20.734 6.812 1 98.12 73 PHE B O 1
ATOM 1864 N N . ASN B 1 74 ? -0.164 20.328 8.18 1 96.44 74 ASN B N 1
ATOM 1865 C CA . ASN B 1 74 ? -0.652 21.234 9.211 1 96.44 74 ASN B CA 1
ATOM 1866 C C . ASN B 1 74 ? -0.688 22.672 8.711 1 96.44 74 ASN B C 1
ATOM 1868 O O . ASN B 1 74 ? -1.55 23.453 9.125 1 96.44 74 ASN B O 1
ATOM 1872 N N . ARG B 1 75 ? 0.153 22.984 7.875 1 95.81 75 ARG B N 1
ATOM 1873 C CA . ARG B 1 75 ? 0.252 24.344 7.359 1 95.81 75 ARG B CA 1
ATOM 1874 C C . ARG B 1 75 ? -0.671 24.531 6.16 1 95.81 75 ARG B C 1
ATOM 1876 O O . ARG B 1 75 ? -0.916 25.672 5.742 1 95.81 75 ARG B O 1
ATOM 1883 N N . SER B 1 76 ? -1.09 23.484 5.574 1 94.88 76 SER B N 1
ATOM 1884 C CA . SER B 1 76 ? -1.91 23.531 4.367 1 94.88 76 SER B CA 1
ATOM 1885 C C . SER B 1 76 ? -3.365 23.844 4.703 1 94.88 76 SER B C 1
ATOM 1887 O O . SER B 1 76 ? -3.934 23.266 5.629 1 94.88 76 SER B O 1
ATOM 1889 N N . SER B 1 77 ? -3.994 24.734 4 1 95 77 SER B N 1
ATOM 1890 C CA . SER B 1 77 ? -5.414 25.016 4.168 1 95 77 SER B CA 1
ATOM 1891 C C . SER B 1 77 ? -6.273 23.969 3.475 1 95 77 SER B C 1
ATOM 1893 O O . SER B 1 77 ? -7.488 23.906 3.678 1 95 77 SER B O 1
ATOM 1895 N N . LEU B 1 78 ? -5.621 23.172 2.697 1 96.38 78 LEU B N 1
ATOM 1896 C CA . LEU B 1 78 ? -6.336 22.172 1.917 1 96.38 78 LEU B CA 1
ATOM 1897 C C . LEU B 1 78 ? -6.617 20.922 2.754 1 96.38 78 LEU B C 1
ATOM 1899 O O . LEU B 1 78 ? -7.406 20.062 2.355 1 96.38 78 LEU B O 1
ATOM 1903 N N . PHE B 1 79 ? -5.926 20.891 3.838 1 97.69 79 PHE B N 1
ATOM 1904 C CA . PHE B 1 79 ? -6.074 19.703 4.68 1 97.69 79 PHE B CA 1
ATOM 1905 C C . PHE B 1 79 ? -6.348 20.094 6.125 1 97.69 79 PHE B C 1
ATOM 1907 O O . PHE B 1 79 ? -6.02 21.219 6.543 1 97.69 79 PHE B O 1
ATOM 1914 N N . ASN B 1 80 ? -7.039 19.188 6.797 1 96.69 80 ASN B N 1
ATOM 1915 C CA . ASN B 1 80 ? -7.195 19.188 8.25 1 96.69 80 ASN B CA 1
ATOM 1916 C C . ASN B 1 80 ? -6.535 17.969 8.883 1 96.69 80 ASN B C 1
ATOM 1918 O O . ASN B 1 80 ? -7.094 16.875 8.859 1 96.69 80 ASN B O 1
ATOM 1922 N N . LEU B 1 81 ? -5.289 18.188 9.359 1 96.94 81 LEU B N 1
ATOM 1923 C CA . LEU B 1 81 ? -4.574 17.094 10.031 1 96.94 81 LEU B CA 1
ATOM 1924 C C . LEU B 1 81 ? -5.305 16.672 11.305 1 96.94 81 LEU B C 1
ATOM 1926 O O . LEU B 1 81 ? -5.582 17.516 12.172 1 96.94 81 LEU B O 1
ATOM 1930 N N . THR B 1 82 ? -5.652 15.383 11.375 1 95.56 82 THR B N 1
ATOM 1931 C CA . THR B 1 82 ? -6.5 14.961 12.484 1 95.56 82 THR B CA 1
ATOM 1932 C C . THR B 1 82 ? -6.125 13.555 12.938 1 95.56 82 THR B C 1
ATOM 1934 O O . THR B 1 82 ? -5.582 12.766 12.164 1 95.56 82 THR B O 1
ATOM 1937 N N . ASP B 1 83 ? -6.336 13.297 14.164 1 92.44 83 ASP B N 1
ATOM 1938 C CA . ASP B 1 83 ? -6.254 11.945 14.711 1 92.44 83 ASP B CA 1
ATOM 1939 C C . ASP B 1 83 ? -7.625 11.445 15.141 1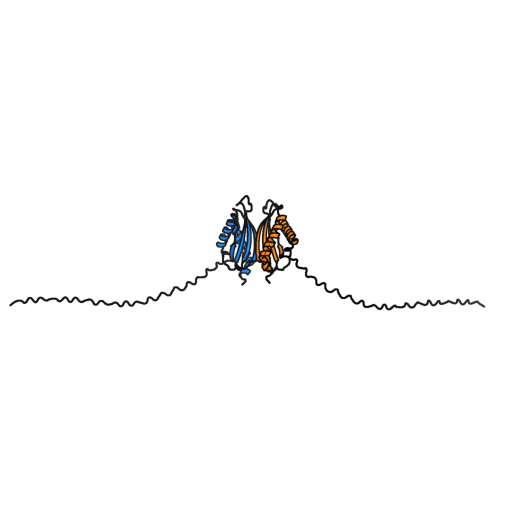 92.44 83 ASP B C 1
ATOM 1941 O O . ASP B 1 83 ? -7.727 10.484 15.914 1 92.44 83 ASP B O 1
ATOM 1945 N N . GLY B 1 84 ? -8.648 12.133 14.648 1 89.12 84 GLY B N 1
ATOM 1946 C CA . GLY B 1 84 ? -10.016 11.812 15.039 1 89.12 84 GLY B CA 1
ATOM 1947 C C . GLY B 1 84 ? -10.5 10.492 14.477 1 89.12 84 GLY B C 1
ATOM 1948 O O . GLY B 1 84 ? -9.766 9.805 13.758 1 89.12 84 GLY B O 1
ATOM 1949 N N . ARG B 1 85 ? -11.719 10.125 14.836 1 89.69 85 ARG B N 1
ATOM 1950 C CA . ARG B 1 85 ? -12.273 8.82 14.484 1 89.69 85 ARG B CA 1
ATOM 1951 C C . ARG B 1 85 ? -13.242 8.93 13.312 1 89.69 85 ARG B C 1
ATOM 1953 O O . ARG B 1 85 ? -13.781 7.926 12.844 1 89.69 85 ARG B O 1
ATOM 1960 N N . SER B 1 86 ? -13.438 10.133 12.836 1 90.38 86 SER B N 1
ATOM 1961 C CA . SER B 1 86 ? -14.383 10.367 11.75 1 90.38 86 SER B CA 1
ATOM 1962 C C . SER B 1 86 ? -13.773 10.023 10.398 1 90.38 86 SER B C 1
ATOM 1964 O O . SER B 1 86 ? -12.648 9.516 10.328 1 90.38 86 SER B O 1
ATOM 1966 N N . LYS B 1 87 ? -14.586 10.219 9.328 1 96.38 87 LYS B N 1
ATOM 1967 C CA . LYS B 1 87 ? -14.133 9.992 7.957 1 96.38 87 LYS B CA 1
ATOM 1968 C C . LYS B 1 87 ? -12.859 10.781 7.66 1 96.38 87 LYS B C 1
ATOM 1970 O O . LYS B 1 87 ? -12.773 11.969 7.973 1 96.38 87 LYS B O 1
ATOM 1975 N N . LYS B 1 88 ? -11.953 10.094 7.07 1 97.75 88 LYS B N 1
ATOM 1976 C CA . LYS B 1 88 ? -10.695 10.758 6.75 1 97.75 88 LYS B CA 1
ATOM 1977 C C . LYS B 1 88 ? -9.891 9.945 5.734 1 97.75 88 LYS B C 1
ATOM 1979 O O . LYS B 1 88 ? -10.148 8.758 5.535 1 97.75 88 LYS B O 1
ATOM 1984 N N . ILE B 1 89 ? -8.969 10.594 5.145 1 98.5 89 ILE B N 1
ATOM 1985 C CA . ILE B 1 89 ? -7.879 9.906 4.457 1 98.5 89 ILE B CA 1
ATOM 1986 C C . ILE B 1 89 ? -6.812 9.492 5.465 1 98.5 89 ILE B C 1
ATOM 1988 O O . ILE B 1 89 ? -6.312 10.32 6.23 1 98.5 89 ILE B O 1
ATOM 1992 N N . LYS B 1 90 ? -6.59 8.258 5.559 1 98.38 90 LYS B N 1
ATOM 1993 C CA . LYS B 1 90 ? -5.457 7.742 6.324 1 98.38 90 LYS B CA 1
ATOM 1994 C C . LYS B 1 90 ? -4.266 7.453 5.414 1 98.38 90 LYS B C 1
ATOM 1996 O O . LYS B 1 90 ? -4.336 6.57 4.555 1 98.38 90 LYS B O 1
ATOM 2001 N N . LEU B 1 91 ? -3.215 8.203 5.574 1 98.81 91 LEU B N 1
ATOM 2002 C CA . LEU B 1 91 ? -1.985 8.047 4.801 1 98.81 91 LEU B CA 1
ATOM 2003 C C . LEU B 1 91 ? -0.962 7.219 5.57 1 98.81 91 LEU B C 1
ATOM 2005 O O . LEU B 1 91 ? -0.369 7.699 6.539 1 98.81 91 LEU B O 1
ATOM 2009 N N . ILE B 1 92 ? -0.8 6.012 5.129 1 98.44 92 ILE B N 1
ATOM 2010 C CA . ILE B 1 92 ? 0.184 5.117 5.73 1 98.44 92 ILE B CA 1
ATOM 2011 C C . ILE B 1 92 ? 1.542 5.32 5.062 1 98.44 92 ILE B C 1
ATOM 2013 O O . ILE B 1 92 ? 1.662 5.215 3.838 1 98.44 92 ILE B O 1
ATOM 2017 N N . VAL B 1 93 ? 2.541 5.652 5.836 1 98.56 93 VAL B N 1
ATOM 2018 C CA . VAL B 1 93 ? 3.904 5.867 5.359 1 98.56 93 VAL B CA 1
ATOM 2019 C C . VAL B 1 93 ? 4.805 4.727 5.832 1 98.56 93 VAL B C 1
ATOM 2021 O O . VAL B 1 93 ? 5.012 4.555 7.035 1 98.56 93 VAL B O 1
ATOM 2024 N N . LYS B 1 94 ? 5.262 3.973 4.898 1 97.75 94 LYS B N 1
ATOM 2025 C CA . LYS B 1 94 ? 6.23 2.918 5.176 1 97.75 94 LYS B CA 1
ATOM 2026 C C . LYS B 1 94 ? 7.617 3.297 4.656 1 97.75 94 LYS B C 1
ATOM 2028 O O . LYS B 1 94 ? 7.754 3.797 3.537 1 97.75 94 LYS B O 1
ATOM 2033 N N . THR B 1 95 ? 8.664 3.059 5.488 1 96.56 95 THR B N 1
ATOM 2034 C CA . THR B 1 95 ? 10.016 3.43 5.074 1 96.56 95 THR B CA 1
ATOM 2035 C C . THR B 1 95 ? 11.031 2.387 5.535 1 96.56 95 THR B C 1
ATOM 2037 O O . THR B 1 95 ? 10.773 1.646 6.484 1 96.56 95 THR B O 1
ATOM 2040 N N . ARG B 1 96 ? 12.07 2.301 4.836 1 92.81 96 ARG B N 1
ATOM 2041 C CA . ARG B 1 96 ? 13.195 1.438 5.172 1 92.81 96 ARG B CA 1
ATOM 2042 C C . ARG B 1 96 ? 14.492 1.966 4.559 1 92.81 96 ARG B C 1
ATOM 2044 O O . ARG B 1 96 ? 14.477 2.535 3.467 1 92.81 96 ARG B O 1
ATOM 2051 N N . GLU B 1 97 ? 15.5 1.688 5.293 1 92.88 97 GLU B N 1
ATOM 2052 C CA . GLU B 1 97 ? 16.797 2.074 4.742 1 92.88 97 GLU B CA 1
ATOM 2053 C C . GLU B 1 97 ? 17.094 1.32 3.449 1 92.88 97 GLU B C 1
ATOM 2055 O O . GLU B 1 97 ? 16.844 0.118 3.354 1 92.88 97 GLU B O 1
ATOM 2060 N N . GLU B 1 98 ? 17.562 2.002 2.475 1 86 98 GLU B N 1
ATOM 2061 C CA . GLU B 1 98 ? 17.906 1.393 1.197 1 86 98 GLU B CA 1
ATOM 2062 C C . GLU B 1 98 ? 19.141 0.5 1.333 1 86 98 GLU B C 1
ATOM 2064 O O . GLU B 1 98 ? 19.219 -0.562 0.712 1 86 98 GLU B O 1
ATOM 2069 N N . PHE B 1 99 ? 20.078 1.06 2.082 1 79.81 99 PHE B N 1
ATOM 2070 C CA . PHE B 1 99 ? 21.359 0.374 2.266 1 79.81 99 PHE B CA 1
ATOM 2071 C C . PHE B 1 99 ? 21.594 0.059 3.736 1 79.81 99 PHE B C 1
ATOM 2073 O O . PHE B 1 99 ? 21.859 0.96 4.535 1 79.81 99 PHE B O 1
ATOM 2080 N N . ALA B 1 100 ? 21.547 -1.2 3.998 1 72.75 100 ALA B N 1
ATOM 2081 C CA . ALA B 1 100 ? 21.719 -1.586 5.398 1 72.75 100 ALA B CA 1
ATOM 2082 C C . ALA B 1 100 ? 23.109 -1.223 5.902 1 72.75 100 ALA B C 1
ATOM 2084 O O . ALA B 1 100 ? 23.297 -0.939 7.09 1 72.75 100 ALA B O 1
ATOM 2085 N N . ASP B 1 101 ? 24.031 -1.156 4.973 1 76.94 101 ASP B N 1
ATOM 2086 C CA . ASP B 1 101 ? 25.422 -0.928 5.355 1 76.94 101 ASP B CA 1
ATOM 2087 C C . ASP B 1 101 ? 25.75 0.562 5.344 1 76.94 101 ASP B C 1
ATOM 2089 O O . ASP B 1 101 ? 26.812 0.97 5.832 1 76.94 101 ASP B O 1
ATOM 2093 N N . ARG B 1 102 ? 24.984 1.401 4.742 1 79.88 102 ARG B N 1
ATOM 2094 C CA . ARG B 1 102 ? 25.172 2.85 4.715 1 79.88 102 ARG B CA 1
ATOM 2095 C C . ARG B 1 102 ? 23.891 3.566 5.145 1 79.88 102 ARG B C 1
ATOM 2097 O O . ARG B 1 102 ? 23.234 4.215 4.332 1 79.88 102 ARG B O 1
ATOM 2104 N N . PRO B 1 103 ? 23.797 3.482 6.465 1 70.69 103 PRO B N 1
ATOM 2105 C CA . PRO B 1 103 ? 22.578 4.098 6.984 1 70.69 103 PRO B CA 1
ATOM 2106 C C . PRO B 1 103 ? 22.531 5.609 6.766 1 70.69 103 PRO B C 1
ATOM 2108 O O . PRO B 1 103 ? 23.594 6.246 6.633 1 70.69 103 PRO B O 1
ATOM 2111 N N . TYR B 1 104 ? 21.438 6.207 6.43 1 75.44 104 TYR B N 1
ATOM 2112 C CA . TYR B 1 104 ? 21.156 7.637 6.379 1 75.44 104 TYR B CA 1
ATOM 2113 C C . TYR B 1 104 ? 21.359 8.188 4.973 1 75.44 104 TYR B C 1
ATOM 2115 O O . TYR B 1 104 ? 21.125 9.367 4.723 1 75.44 104 TYR B O 1
ATOM 2123 N N . MET B 1 105 ? 21.812 7.293 4.16 1 85.62 105 MET B N 1
ATOM 2124 C CA . MET B 1 105 ? 22.062 7.773 2.805 1 85.62 105 MET B CA 1
ATOM 2125 C C . MET B 1 105 ? 20.766 7.922 2.027 1 85.62 105 MET B C 1
ATOM 2127 O O . MET B 1 105 ? 20.531 8.938 1.37 1 85.62 105 MET B O 1
ATOM 2131 N N . SER B 1 106 ? 20.047 6.902 2.096 1 92.19 106 SER B N 1
ATOM 2132 C CA . SER B 1 106 ? 18.781 6.91 1.369 1 92.19 106 SER B CA 1
ATOM 2133 C C . SER B 1 106 ? 17.812 5.895 1.951 1 92.19 106 SER B C 1
ATOM 2135 O O . SER B 1 106 ? 18.219 4.91 2.566 1 92.19 106 SER B O 1
ATOM 2137 N N . SER B 1 107 ? 16.578 6.242 1.938 1 94.62 107 SER B N 1
ATOM 2138 C CA . SER B 1 107 ? 15.523 5.312 2.328 1 94.62 107 SER B CA 1
ATOM 2139 C C . SER B 1 107 ? 14.508 5.129 1.208 1 94.62 107 SER B C 1
ATOM 2141 O O . SER B 1 107 ? 14.352 6.008 0.356 1 94.62 107 SER B O 1
ATOM 2143 N N . VAL B 1 108 ? 13.938 3.957 1.153 1 95.06 108 VAL B N 1
ATOM 2144 C CA . VAL B 1 108 ? 12.758 3.721 0.329 1 95.06 108 VAL B CA 1
ATOM 2145 C C . VAL B 1 108 ? 11.5 4.117 1.1 1 95.06 108 VAL B C 1
ATOM 2147 O O . VAL B 1 108 ? 11.383 3.832 2.293 1 95.06 108 VAL B O 1
ATOM 2150 N N . TYR B 1 109 ? 10.609 4.801 0.409 1 96.81 109 TYR B N 1
ATOM 2151 C CA . TYR B 1 109 ? 9.312 5.074 1.026 1 96.81 109 TYR B CA 1
ATOM 2152 C C . TYR B 1 109 ? 8.18 4.496 0.193 1 96.81 109 TYR B C 1
ATOM 2154 O O . TYR B 1 109 ? 8.281 4.41 -1.033 1 96.81 109 TYR B O 1
ATOM 2162 N N . THR B 1 110 ? 7.18 4.07 0.841 1 97.44 110 THR B N 1
ATOM 2163 C CA . THR B 1 110 ? 5.891 3.729 0.251 1 97.44 110 THR B CA 1
ATOM 2164 C C . THR B 1 110 ? 4.758 4.477 0.952 1 97.44 110 THR B C 1
ATOM 2166 O O . THR B 1 110 ? 4.633 4.414 2.178 1 97.44 110 THR B O 1
ATOM 2169 N N . LEU B 1 111 ? 3.982 5.176 0.161 1 98.5 111 LEU B N 1
ATOM 2170 C CA . LEU B 1 111 ? 2.773 5.824 0.661 1 98.5 111 LEU B CA 1
ATOM 2171 C C . LEU B 1 111 ? 1.527 5.074 0.206 1 98.5 111 LEU B C 1
ATOM 2173 O O . LEU B 1 111 ? 1.404 4.719 -0.969 1 98.5 111 LEU B O 1
ATOM 2177 N N . ILE B 1 112 ? 0.684 4.863 1.133 1 98.75 112 ILE B N 1
ATOM 2178 C CA . ILE B 1 112 ? -0.603 4.246 0.833 1 98.75 112 ILE B CA 1
ATOM 2179 C C . ILE B 1 112 ? -1.735 5.164 1.288 1 98.75 112 ILE B C 1
ATOM 2181 O O . ILE B 1 112 ? -1.912 5.395 2.486 1 98.75 112 ILE B O 1
ATOM 2185 N N . TRP B 1 113 ? -2.459 5.715 0.317 1 98.88 113 TRP B N 1
ATOM 2186 C CA . TRP B 1 113 ? -3.67 6.469 0.631 1 98.88 113 TRP B CA 1
ATOM 2187 C C . TRP B 1 113 ? -4.855 5.531 0.84 1 98.88 113 TRP B C 1
ATOM 2189 O O . TRP B 1 113 ? -5.164 4.711 -0.027 1 98.88 113 TRP B O 1
ATOM 2199 N N . THR B 1 114 ? -5.492 5.656 1.971 1 98.75 114 THR B N 1
ATOM 2200 C CA . THR B 1 114 ? -6.691 4.883 2.277 1 98.75 114 THR B CA 1
ATOM 2201 C C . THR B 1 114 ? -7.816 5.797 2.758 1 98.75 114 THR B C 1
ATOM 2203 O O . THR B 1 114 ? -7.566 6.926 3.184 1 98.75 114 THR B O 1
ATOM 2206 N N . PHE B 1 115 ? -9.023 5.336 2.594 1 98.5 115 PHE B N 1
ATOM 2207 C CA . PHE B 1 115 ? -10.172 6.051 3.148 1 98.5 115 PHE B CA 1
ATOM 2208 C C . PHE B 1 115 ? -10.766 5.289 4.328 1 98.5 115 PHE B C 1
ATOM 2210 O O . PHE B 1 115 ? -11.188 4.137 4.18 1 98.5 115 PHE B O 1
ATOM 2217 N N . SER B 1 116 ? -10.758 6 5.402 1 97.81 116 SER B N 1
ATOM 2218 C CA . SER B 1 116 ? -11.273 5.414 6.641 1 97.81 116 SER B CA 1
ATOM 2219 C C . SER B 1 116 ? -12.633 6 7.004 1 97.81 116 SER B C 1
ATOM 2221 O O . SER B 1 116 ? -12.781 7.219 7.109 1 97.81 116 SER B O 1
ATOM 2223 N N . TYR B 1 117 ? -13.586 5.133 7.219 1 95.69 117 TYR B N 1
ATOM 2224 C CA . TYR B 1 117 ? -14.906 5.559 7.672 1 95.69 117 TYR B CA 1
ATOM 2225 C C . TYR B 1 117 ? -14.961 5.652 9.195 1 95.69 117 TYR B C 1
ATOM 2227 O O . TYR B 1 117 ? -15.898 6.215 9.758 1 95.69 117 TYR B O 1
ATOM 2235 N N . GLY B 1 118 ? -13.961 5.094 9.844 1 93.31 118 GLY B N 1
ATOM 2236 C CA . GLY B 1 118 ? -13.844 5.004 11.297 1 93.31 118 GLY B CA 1
ATOM 2237 C C . GLY B 1 118 ? -12.773 4.031 11.75 1 93.31 118 GLY B C 1
ATOM 2238 O O . GLY B 1 118 ? -12.172 3.334 10.93 1 93.31 118 GLY B O 1
ATOM 2239 N N . GLU B 1 119 ? -12.477 3.9 13.008 1 88.31 119 GLU B N 1
ATOM 2240 C CA . GLU B 1 119 ? -11.359 3.105 13.508 1 88.31 119 GLU B CA 1
ATOM 2241 C C . GLU B 1 119 ? -11.719 1.623 13.562 1 88.31 119 GLU B C 1
ATOM 2243 O O . GLU B 1 119 ? -10.828 0.766 13.547 1 88.31 119 GLU B O 1
ATOM 2248 N N . ASP B 1 120 ? -13 1.307 13.508 1 88 120 ASP B N 1
ATOM 2249 C CA . ASP B 1 120 ? -13.406 -0.085 13.68 1 88 120 ASP B CA 1
ATOM 2250 C C . ASP B 1 120 ? -13.773 -0.723 12.344 1 88 120 ASP B C 1
ATOM 2252 O O . ASP B 1 120 ? -14.312 -1.834 12.312 1 88 120 ASP B O 1
ATOM 2256 N N . VAL B 1 121 ? -13.539 0.003 11.312 1 92.19 121 VAL B N 1
ATOM 2257 C CA . VAL B 1 121 ? -13.859 -0.495 9.977 1 92.19 121 VAL B CA 1
ATOM 2258 C C . VAL B 1 121 ? -12.602 -0.497 9.109 1 92.19 121 VAL B C 1
ATOM 2260 O O . VAL B 1 121 ? -11.781 0.425 9.188 1 92.19 121 VAL B O 1
ATOM 2263 N N . LEU B 1 122 ? -12.523 -1.506 8.305 1 96.12 122 LEU B N 1
ATOM 2264 C CA . LEU B 1 122 ? -11.391 -1.552 7.379 1 96.12 122 LEU B CA 1
ATOM 2265 C C . LEU B 1 122 ? -11.438 -0.375 6.41 1 96.12 122 LEU B C 1
ATOM 2267 O O . LEU B 1 122 ? -12.492 -0.061 5.852 1 96.12 122 LEU B O 1
ATOM 2271 N N . ALA B 1 123 ? -10.32 0.224 6.258 1 97.94 123 ALA B N 1
ATOM 2272 C CA . ALA B 1 123 ? -10.227 1.347 5.328 1 97.94 123 ALA B CA 1
ATOM 2273 C C . ALA B 1 123 ? -10.203 0.86 3.881 1 97.94 123 ALA B C 1
ATOM 2275 O O . ALA B 1 123 ? -9.773 -0.264 3.604 1 97.94 123 ALA B O 1
ATOM 2276 N N . ASN B 1 124 ? -10.664 1.673 2.982 1 98.44 124 ASN B N 1
ATOM 2277 C CA . ASN B 1 124 ? -10.57 1.391 1.555 1 98.44 124 ASN B CA 1
ATOM 2278 C C . ASN B 1 124 ? -9.211 1.804 0.99 1 98.44 124 ASN B C 1
ATOM 2280 O O . ASN B 1 124 ? -8.695 2.869 1.326 1 98.44 124 ASN B O 1
ATOM 2284 N N . TYR B 1 125 ? -8.695 0.973 0.158 1 98.75 125 TYR B N 1
ATOM 2285 C CA . TYR B 1 125 ? -7.488 1.305 -0.59 1 98.75 125 TYR B CA 1
ATOM 2286 C C . TYR B 1 125 ? -7.793 2.293 -1.709 1 98.75 125 TYR B C 1
ATOM 2288 O O . TYR B 1 125 ? -8.734 2.096 -2.48 1 98.75 125 TYR B O 1
ATOM 2296 N N . LEU B 1 126 ? -6.945 3.334 -1.819 1 98.62 126 LEU B N 1
ATOM 2297 C CA . LEU B 1 126 ? -7.164 4.32 -2.873 1 98.62 126 LEU B CA 1
ATOM 2298 C C . LEU B 1 126 ? -6.016 4.309 -3.877 1 98.62 126 LEU B C 1
ATOM 2300 O O . LEU B 1 126 ? -6.227 4.055 -5.066 1 98.62 126 LEU B O 1
ATOM 2304 N N . GLU B 1 127 ? -4.801 4.523 -3.375 1 98 127 GLU B N 1
ATOM 2305 C CA . GLU B 1 127 ? -3.631 4.664 -4.238 1 98 127 GLU B CA 1
ATOM 2306 C C . GLU B 1 127 ? -2.346 4.359 -3.477 1 98 127 GLU B C 1
ATOM 2308 O O . GLU B 1 127 ? -2.334 4.352 -2.242 1 98 127 GLU B O 1
ATOM 2313 N N . THR B 1 128 ? -1.305 4.082 -4.207 1 97.94 128 THR B N 1
ATOM 2314 C CA . THR B 1 128 ? 0.006 3.844 -3.611 1 97.94 128 THR B CA 1
ATOM 2315 C C . THR B 1 128 ? 1.106 4.484 -4.453 1 97.94 128 THR B C 1
ATOM 2317 O O . THR B 1 128 ? 0.989 4.57 -5.676 1 97.94 128 THR B O 1
ATOM 2320 N N . GLU B 1 129 ? 2.117 4.934 -3.783 1 95.81 129 GLU B N 1
ATOM 2321 C CA . GLU B 1 129 ? 3.332 5.434 -4.418 1 95.81 129 GLU B CA 1
ATOM 2322 C C . GLU B 1 129 ? 4.578 4.945 -3.689 1 95.81 129 GLU B C 1
ATOM 2324 O O . GLU B 1 129 ? 4.609 4.898 -2.459 1 95.81 129 GLU B O 1
ATOM 2329 N N . THR B 1 130 ? 5.57 4.562 -4.445 1 95 130 THR B N 1
ATOM 2330 C CA . THR B 1 130 ? 6.852 4.152 -3.887 1 95 130 THR B CA 1
ATOM 2331 C C . THR B 1 130 ? 7.992 4.957 -4.5 1 95 130 THR B C 1
ATOM 2333 O O . THR B 1 130 ? 7.977 5.254 -5.695 1 95 130 THR B O 1
ATOM 2336 N N . GLY B 1 131 ? 8.93 5.316 -3.699 1 93.56 131 GLY B N 1
ATOM 2337 C CA . GLY B 1 131 ? 10.078 6.066 -4.18 1 93.56 131 GLY B CA 1
ATOM 2338 C C . GLY B 1 131 ? 11.258 6.039 -3.219 1 93.56 131 GLY B C 1
ATOM 2339 O O . GLY B 1 131 ? 11.32 5.184 -2.336 1 93.56 131 GLY B O 1
ATOM 2340 N N . PHE B 1 132 ? 12.195 6.891 -3.49 1 94.12 132 PHE B N 1
ATOM 2341 C CA . PHE B 1 132 ? 13.391 7.027 -2.662 1 94.12 132 PHE B CA 1
ATOM 2342 C C . PHE B 1 132 ? 13.477 8.43 -2.066 1 94.12 132 PHE B C 1
ATOM 2344 O O . PHE B 1 132 ? 12.977 9.391 -2.652 1 94.12 132 PHE B O 1
ATOM 2351 N N . VAL B 1 133 ? 14.102 8.469 -0.921 1 95.69 133 VAL B N 1
ATOM 2352 C CA . VAL B 1 133 ? 14.297 9.766 -0.279 1 95.69 133 VAL B CA 1
ATOM 2353 C C . VAL B 1 133 ? 15.688 9.836 0.341 1 95.69 133 VAL B C 1
ATOM 2355 O O . VAL B 1 133 ? 16.188 8.844 0.874 1 95.69 133 VAL B O 1
ATOM 2358 N N . ASP B 1 134 ? 16.297 10.938 0.177 1 94.88 134 ASP B N 1
ATOM 2359 C CA . ASP B 1 134 ? 17.578 11.203 0.825 1 94.88 134 ASP B CA 1
ATOM 2360 C C . ASP B 1 134 ? 17.547 12.539 1.567 1 94.88 134 ASP B C 1
ATOM 2362 O O . ASP B 1 134 ? 16.531 13.227 1.579 1 94.88 134 ASP B O 1
ATOM 2366 N N . SER B 1 135 ? 18.641 12.875 2.188 1 93.62 135 SER B N 1
ATOM 2367 C CA . SER B 1 135 ? 18.688 14.031 3.07 1 93.62 135 SER B CA 1
ATOM 2368 C C . SER B 1 135 ? 18.531 15.336 2.285 1 93.62 135 SER B C 1
ATOM 2370 O O . SER B 1 135 ? 18.062 16.344 2.824 1 93.62 135 SER B O 1
ATOM 2372 N N . LEU B 1 136 ? 18.859 15.305 1.022 1 94.69 136 LEU B N 1
ATOM 2373 C CA . LEU B 1 136 ? 18.828 16.516 0.205 1 94.69 136 LEU B CA 1
ATOM 2374 C C . LEU B 1 136 ? 17.422 16.766 -0.329 1 94.69 136 LEU B C 1
ATOM 2376 O O . LEU B 1 136 ? 17.062 17.906 -0.645 1 94.69 136 LEU B O 1
ATOM 2380 N N . SER B 1 137 ? 16.625 15.703 -0.361 1 95.62 137 SER B N 1
ATOM 2381 C CA . SER B 1 137 ? 15.352 15.828 -1.066 1 95.62 137 SER B CA 1
ATOM 2382 C C . SER B 1 137 ? 14.172 15.719 -0.104 1 95.62 137 SER B C 1
ATOM 2384 O O . SER B 1 137 ? 13.023 15.961 -0.49 1 95.62 137 SER B O 1
ATOM 2386 N N . VAL B 1 138 ? 14.398 15.422 1.183 1 97.62 138 VAL B N 1
ATOM 2387 C CA . VAL B 1 138 ? 13.344 15.008 2.102 1 97.62 138 VAL B CA 1
ATOM 2388 C C . VAL B 1 138 ? 12.352 16.141 2.289 1 97.62 138 VAL B C 1
ATOM 2390 O O . VAL B 1 138 ? 11.133 15.922 2.316 1 97.62 138 VAL B O 1
ATOM 2393 N N . ASP B 1 139 ? 12.766 17.375 2.375 1 97.06 139 ASP B N 1
ATOM 2394 C CA . ASP B 1 139 ? 11.875 18.5 2.57 1 97.06 139 ASP B CA 1
ATOM 2395 C C . ASP B 1 139 ? 11.023 18.766 1.326 1 97.06 139 ASP B C 1
ATOM 2397 O O . ASP B 1 139 ? 9.805 18.891 1.418 1 97.06 139 ASP B O 1
ATOM 2401 N N . SER B 1 140 ? 11.703 18.828 0.227 1 97.81 140 SER B N 1
ATOM 2402 C CA . SER B 1 140 ? 10.992 19.062 -1.025 1 97.81 140 SER B CA 1
ATOM 2403 C C . SER B 1 140 ? 10.047 17.922 -1.349 1 97.81 140 SER B C 1
ATOM 2405 O O . SER B 1 140 ? 8.938 18.141 -1.839 1 97.81 140 SER B O 1
ATOM 2407 N N . LEU B 1 141 ? 10.492 16.719 -1.077 1 98.25 141 LEU B N 1
ATOM 2408 C CA . LEU B 1 141 ? 9.648 15.555 -1.328 1 98.25 141 LEU B CA 1
ATOM 2409 C C . LEU B 1 141 ? 8.375 15.609 -0.487 1 98.25 141 LEU B C 1
ATOM 2411 O O . LEU B 1 141 ? 7.289 15.32 -0.982 1 98.25 141 LEU B O 1
ATOM 2415 N N . ALA B 1 142 ? 8.477 15.977 0.789 1 98.5 142 ALA B N 1
ATOM 2416 C CA . ALA B 1 142 ? 7.305 16.078 1.652 1 98.5 142 ALA B CA 1
ATOM 2417 C C . ALA B 1 142 ? 6.254 17 1.04 1 98.5 142 ALA B C 1
ATOM 2419 O O . ALA B 1 142 ? 5.066 16.688 1.026 1 98.5 142 ALA B O 1
ATOM 2420 N N . LYS B 1 143 ? 6.707 18.109 0.518 1 97.94 143 LYS B N 1
ATOM 2421 C CA . LYS B 1 143 ? 5.797 19.078 -0.093 1 97.94 143 LYS B CA 1
ATOM 2422 C C . LYS B 1 143 ? 5.141 18.5 -1.343 1 97.94 143 LYS B C 1
ATOM 2424 O O . LYS B 1 143 ? 3.945 18.688 -1.57 1 97.94 143 LYS B O 1
ATOM 2429 N N . ILE B 1 144 ? 5.895 17.812 -2.15 1 98.25 144 ILE B N 1
ATOM 2430 C CA . ILE B 1 144 ? 5.387 17.188 -3.365 1 98.25 144 ILE B CA 1
ATOM 2431 C C . ILE B 1 144 ? 4.324 16.156 -3.002 1 98.25 144 ILE B C 1
ATOM 2433 O O . ILE B 1 144 ? 3.275 16.078 -3.645 1 98.25 144 ILE B O 1
ATOM 2437 N N . LEU B 1 145 ? 4.578 15.406 -1.949 1 98.38 145 LEU B N 1
ATOM 2438 C CA . LEU B 1 145 ? 3.674 14.336 -1.543 1 98.38 145 LEU B CA 1
ATOM 2439 C C . LEU B 1 145 ? 2.389 14.898 -0.949 1 98.38 145 LEU B C 1
ATOM 2441 O O . LEU B 1 145 ? 1.315 14.312 -1.108 1 98.38 145 LEU B O 1
ATOM 2445 N N . VAL B 1 146 ? 2.479 16.031 -0.29 1 98.12 146 VAL B N 1
ATOM 2446 C CA . VAL B 1 146 ? 1.284 16.719 0.207 1 98.12 146 VAL B CA 1
ATOM 2447 C C . VAL B 1 146 ? 0.432 17.188 -0.969 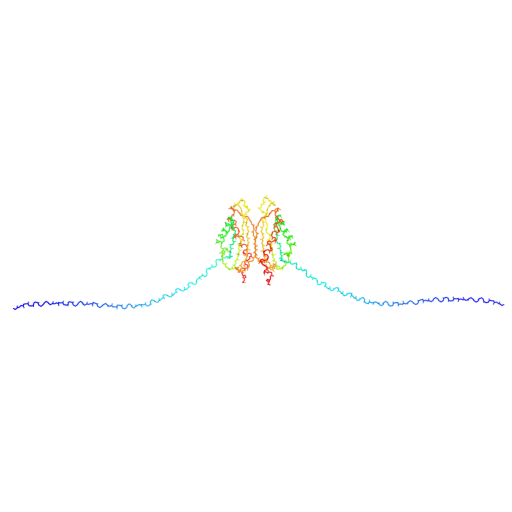1 98.12 146 VAL B C 1
ATOM 2449 O O . VAL B 1 146 ? -0.791 17.031 -0.961 1 98.12 146 VAL B O 1
ATOM 2452 N N . ALA B 1 147 ? 1.085 17.75 -1.983 1 97.94 147 ALA B N 1
ATOM 2453 C CA . ALA B 1 147 ? 0.365 18.156 -3.188 1 97.94 147 ALA B CA 1
ATOM 2454 C C . ALA B 1 147 ? -0.302 16.969 -3.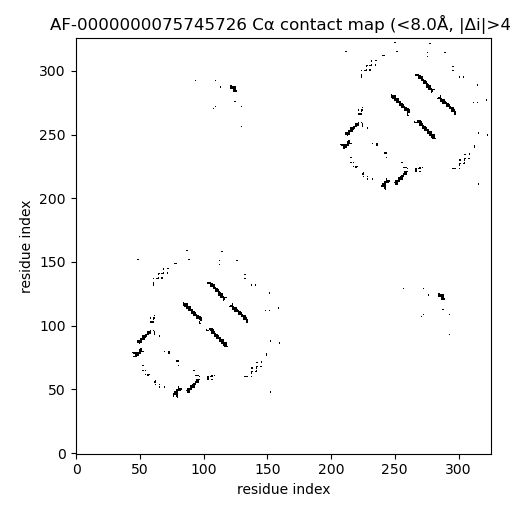857 1 97.94 147 ALA B C 1
ATOM 2456 O O . ALA B 1 147 ? -1.464 17.031 -4.266 1 97.94 147 ALA B O 1
ATOM 2457 N N . LYS B 1 148 ? 0.383 15.883 -3.965 1 98.38 148 LYS B N 1
ATOM 2458 C CA . LYS B 1 148 ? -0.178 14.664 -4.535 1 98.38 148 LYS B CA 1
ATOM 2459 C C . LYS B 1 148 ? -1.366 14.172 -3.713 1 98.38 148 LYS B C 1
ATOM 2461 O O . LYS B 1 148 ? -2.34 13.656 -4.27 1 98.38 148 LYS B O 1
ATOM 2466 N N . SER B 1 149 ? -1.248 14.289 -2.406 1 98.69 149 SER B N 1
ATOM 2467 C CA . SER B 1 149 ? -2.336 13.867 -1.526 1 98.69 149 SER B CA 1
ATOM 2468 C C . SER B 1 149 ? -3.607 14.664 -1.806 1 98.69 149 SER B C 1
ATOM 2470 O O . SER B 1 149 ? -4.715 14.133 -1.673 1 98.69 149 SER B O 1
ATOM 2472 N N . HIS B 1 150 ? -3.439 15.898 -2.18 1 98.25 150 HIS B N 1
ATOM 2473 C CA . HIS B 1 150 ? -4.613 16.688 -2.537 1 98.25 150 HIS B CA 1
ATOM 2474 C C . HIS B 1 150 ? -5.277 16.141 -3.799 1 98.25 150 HIS B C 1
ATOM 2476 O O . HIS B 1 150 ? -6.508 16.094 -3.889 1 98.25 150 HIS B O 1
ATOM 2482 N N . ASP B 1 151 ? -4.469 15.789 -4.773 1 98.5 151 ASP B N 1
ATOM 2483 C CA . ASP B 1 151 ? -5.004 15.203 -5.996 1 98.5 151 ASP B CA 1
ATOM 2484 C C . ASP B 1 151 ? -5.789 13.93 -5.691 1 98.5 151 ASP B C 1
ATOM 2486 O O . ASP B 1 151 ? -6.898 13.734 -6.199 1 98.5 151 ASP B O 1
ATOM 2490 N N . VAL B 1 152 ? -5.227 13.117 -4.844 1 98.62 152 VAL B N 1
ATOM 2491 C CA . VAL B 1 152 ? -5.891 11.867 -4.469 1 98.62 152 VAL B CA 1
ATOM 2492 C C . VAL B 1 152 ? -7.188 12.18 -3.725 1 98.62 152 VAL B C 1
ATOM 2494 O O . VAL B 1 152 ? -8.234 11.609 -4.027 1 98.62 152 VAL B O 1
ATOM 2497 N N . ALA B 1 153 ? -7.145 13.023 -2.734 1 98.5 153 ALA B N 1
ATOM 2498 C CA . ALA B 1 153 ? -8.328 13.398 -1.961 1 98.5 153 ALA B CA 1
ATOM 2499 C C . ALA B 1 153 ? -9.43 13.938 -2.871 1 98.5 153 ALA B C 1
ATOM 2501 O O . ALA B 1 153 ? -10.602 13.609 -2.689 1 98.5 153 ALA B O 1
ATOM 2502 N N . SER B 1 154 ? -9.039 14.75 -3.814 1 98.19 154 SER B N 1
ATOM 2503 C CA . SER B 1 154 ? -10.008 15.336 -4.734 1 98.19 154 SER B CA 1
ATOM 2504 C C . SER B 1 154 ? -10.672 14.273 -5.598 1 98.19 154 SER B C 1
ATOM 2506 O O . SER B 1 154 ? -11.875 14.328 -5.844 1 98.19 154 SER B O 1
ATOM 2508 N N . GLU B 1 155 ? -9.883 13.367 -6.078 1 98.06 155 GLU B N 1
ATOM 2509 C CA . GLU B 1 155 ? -10.406 12.273 -6.895 1 98.06 155 GLU B CA 1
ATOM 2510 C C . GLU B 1 155 ? -11.453 11.469 -6.129 1 98.06 155 GLU B C 1
ATOM 2512 O O . GLU B 1 155 ? -12.422 10.984 -6.715 1 98.06 155 GLU B O 1
ATOM 2517 N N . TYR B 1 156 ? -11.289 11.398 -4.809 1 97.88 156 TYR B N 1
ATOM 2518 C CA . TYR B 1 156 ? -12.164 10.539 -4.02 1 97.88 156 TYR B CA 1
ATOM 2519 C C . TYR B 1 156 ? -13.031 11.367 -3.07 1 97.88 156 TYR B C 1
ATOM 2521 O O . TYR B 1 156 ? -13.477 10.867 -2.033 1 97.88 156 TYR B O 1
ATOM 2529 N N . ALA B 1 157 ? -13.234 12.555 -3.328 1 97 157 ALA B N 1
ATOM 2530 C CA . ALA B 1 157 ? -13.984 13.477 -2.48 1 97 157 ALA B CA 1
ATOM 2531 C C . ALA B 1 157 ? -15.398 12.961 -2.225 1 97 157 ALA B C 1
ATOM 2533 O O . ALA B 1 157 ? -15.977 13.219 -1.168 1 97 157 ALA B O 1
ATOM 2534 N N . TYR B 1 158 ? -15.93 12.195 -3.176 1 96.56 158 TYR B N 1
ATOM 2535 C CA . TYR B 1 158 ? -17.281 11.672 -3.084 1 96.56 158 TYR B CA 1
ATOM 2536 C C . TYR B 1 158 ? -17.438 10.758 -1.874 1 96.56 158 TYR B C 1
ATOM 2538 O O . TYR B 1 158 ? -18.547 10.594 -1.347 1 96.56 158 TYR B O 1
ATOM 2546 N N . LEU B 1 159 ? -16.422 10.211 -1.363 1 96.88 159 LEU B N 1
ATOM 2547 C CA . LEU B 1 159 ? -16.469 9.297 -0.229 1 96.88 159 LEU B CA 1
ATOM 2548 C C . LEU B 1 159 ? -16.812 10.039 1.057 1 96.88 159 LEU B C 1
ATOM 2550 O O . LEU B 1 159 ? -17.359 9.445 1.992 1 96.88 159 LEU B O 1
ATOM 2554 N N . PHE B 1 160 ? -16.469 11.242 1.123 1 94.94 160 PHE B N 1
ATOM 2555 C CA . PHE B 1 160 ? -16.766 12.039 2.307 1 94.94 160 PHE B CA 1
ATOM 2556 C C . PHE B 1 160 ? -18.25 12.375 2.387 1 94.94 160 PHE B C 1
ATOM 2558 O O . PHE B 1 160 ? -18.75 12.758 3.447 1 94.94 160 PHE B O 1
ATOM 2565 N N . GLU B 1 161 ? -18.844 12.289 1.314 1 91 161 GLU B N 1
ATOM 2566 C CA . GLU B 1 161 ? -20.25 12.656 1.231 1 91 161 GLU B CA 1
ATOM 2567 C C . GLU B 1 161 ? -21.141 11.453 1.5 1 91 161 GLU B C 1
ATOM 2569 O O . GLU B 1 161 ? -22.344 11.602 1.733 1 91 161 GLU B O 1
ATOM 2574 N N . GLU B 1 162 ? -20.516 10.312 1.326 1 78.12 162 GLU B N 1
ATOM 2575 C CA . GLU B 1 162 ? -21.297 9.102 1.56 1 78.12 162 GLU B CA 1
ATOM 2576 C C . GLU B 1 162 ? -21.703 8.977 3.025 1 78.12 162 GLU B C 1
ATOM 2578 O O . GLU B 1 162 ? -20.922 9.336 3.92 1 78.12 162 GLU B O 1
ATOM 2583 N N . ASP B 1 163 ? -23 8.82 3.428 1 67.19 163 ASP B N 1
ATOM 2584 C CA . ASP B 1 163 ? -23.578 8.742 4.77 1 67.19 163 ASP B CA 1
ATOM 2585 C C . ASP B 1 163 ? -23.312 7.371 5.395 1 67.19 163 ASP B C 1
ATOM 2587 O O . ASP B 1 163 ? -23.312 6.355 4.695 1 67.19 163 ASP B O 1
#

Foldseek 3Di:
DPDPPPPPPVPPPPPPPDPPPPPPPPPPPPPPPDPDPPPPPPPPQQDAAEEEEAEDDDADLQVLLSVLLLVLQVVDSRYDYDPDFAKHWYKYKDKDAPDPVDGQAKIKIKIWTWIHRGDVDDTHTQDMDIDMDHPVCSNVVSNVVNVVVSVSCVVVVVVNVDD/DDPPPPPPPPPPPPPPPDPPPPPPPPPPPPPPPDPDPPPPPPPPQQDAAEEEEAEDDDADLQVLLSVLLLVLQVVDSRYDYDPDFAKHWYKYKDKDAPDPVDGQAKIKIKIWTWIHRGDVDDTHTQDMDIDMDHPVCSNVVSNVVNVVVSVSCVVVVVVNVDD

Secondary structure (DSSP, 8-state):
------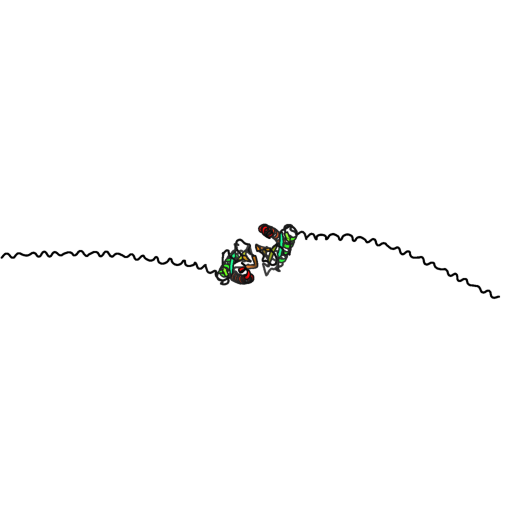----------------------------------------SSEEEEEEE----HHHHHHHHHHHHHHHH-TTEEE---SSSEEEEEEEEEES-TTSTTS-EEEEEEEEEES-TTSPPEEEEEEEEEE-TTTHHHHHHHHHHHHHHHHHHTGGGGT--/----------------------------------------------SSEEEEEEE----HHHHHHHHHHHHHHHH-TTEEE---SSSEEEEEEEEEES-TTSTTS-EEEEEEEEEES-TTSPPEEEEEEEEEE-TTTHHHHHHHHHHHHHHHHHHTGGGGT--